Protein AF-A0A355A8F7-F1 (afdb_monomer)

Foldseek 3Di:
DVLVVLLVVLVVLVVVPDPVSPVVNVVSLVVNCVVLLVLLQVLLVVLLVLLLVLADQADWDQDPVRDIDGSVCCSPPPDPVCSQQPVLCVSQVDHCCVVPVVLVVLNVLSVVLNCCVVVPDDDPVDPVVSVVVSSVSSSVRDSPSSVVSSVVVSCVSPPPPDDDDPPPDPPPDDPDDDDDDDDDD

Solvent-accessible surface area (backbone atoms only — not comparable to full-atom values): 11056 Å² total; per-residue (Å²): 109,71,59,58,53,42,48,50,51,33,55,55,49,65,71,67,74,47,81,81,39,53,64,55,37,52,53,37,46,51,54,32,51,55,54,48,51,50,50,41,43,52,56,50,48,49,54,51,51,50,57,49,68,70,55,50,82,87,44,72,48,68,49,98,84,70,50,76,27,46,39,69,47,44,63,75,69,52,51,69,67,54,39,60,71,43,55,53,20,66,76,67,76,52,45,66,52,77,78,35,46,72,52,44,53,50,54,50,51,43,49,50,56,33,46,52,66,77,60,64,62,66,52,92,82,36,62,68,63,34,51,51,56,52,53,51,53,60,73,73,50,65,66,66,60,48,52,53,43,49,47,50,55,51,26,70,81,38,74,76,72,69,68,88,75,90,72,86,69,74,89,78,62,78,84,75,74,85,76,78,80,82,83,86,132

Mean predicted aligned error: 8.39 Å

Radius of gyration: 21.52 Å; Cα contacts (8 Å, |Δi|>4): 121; chains: 1; bounding box: 61×51×59 Å

Secondary structure (DSSP, 8-state):
-HHHHHHHHHHHHHHH--TTHHHHHHHHHHHHHHHHHHHHHHHHHHHHHHHHHHS-TT-EEE-TT--EEEHHHHHHHS-HHHIIIIIHHHHHT--HHHH-HHHHHHHHHHHHHHHHHHT---GGG-HHHHHHHHHHHHHH--HHHHHHHHHHHHHHHSTTSS------STTSS--PPPPPP----

Sequence (185 aa):
EKIINIRKEILELARKQNKESTANIAFGFYNFFQLSSSFVIFLMMSLEAFNNSLIPNKHIYINKKRKKYIREGIQRSIKFEEKFKRVIPQLFNKSFVGDFNIKFELLRKMKCLRDDVVHTKNFNGDFYASYREIYKKYLEFDFENALLYTKDYINYYKPNHIEACDCEIDFKTPLKSPQGDNISD

pLDDT: mean 86.38, std 17.18, range [33.97, 98.19]

Structure (mmCIF, N/CA/C/O backbone):
data_AF-A0A355A8F7-F1
#
_entry.id   AF-A0A355A8F7-F1
#
loop_
_atom_site.group_PDB
_atom_site.id
_atom_site.type_symbol
_atom_site.label_atom_id
_atom_site.label_alt_id
_atom_site.label_comp_id
_atom_site.label_asym_id
_atom_site.label_entity_id
_atom_site.label_seq_id
_atom_site.pdbx_PDB_ins_code
_atom_site.Cartn_x
_atom_site.Cartn_y
_atom_site.Cartn_z
_atom_site.occupancy
_atom_site.B_iso_or_equiv
_atom_site.auth_seq_id
_atom_site.auth_comp_id
_atom_site.auth_asym_id
_atom_site.auth_atom_id
_atom_site.pdbx_PDB_model_num
ATOM 1 N N . GLU A 1 1 ? -2.516 -2.446 -15.682 1.00 75.31 1 GLU A N 1
ATOM 2 C CA . GLU A 1 1 ? -2.089 -2.811 -17.050 1.00 75.31 1 GLU A CA 1
ATOM 3 C C . GLU A 1 1 ? -0.913 -1.981 -17.589 1.00 75.31 1 GLU A C 1
ATOM 5 O O . GLU A 1 1 ? 0.170 -2.532 -17.734 1.00 75.31 1 GLU A O 1
ATOM 10 N N . LYS A 1 2 ? -1.047 -0.658 -17.791 1.00 87.75 2 LYS A N 1
ATOM 11 C CA . LYS A 1 2 ? 0.012 0.196 -18.389 1.00 87.75 2 LYS A CA 1
ATOM 12 C C . LYS A 1 2 ? 1.412 0.053 -17.759 1.00 87.75 2 LYS A C 1
ATOM 14 O O . LYS A 1 2 ? 2.383 -0.117 -18.486 1.00 87.75 2 LYS A O 1
ATOM 19 N N . ILE A 1 3 ? 1.524 0.064 -16.424 1.00 91.69 3 ILE A N 1
ATOM 20 C CA . ILE A 1 3 ? 2.810 -0.104 -15.704 1.00 91.69 3 ILE A CA 1
ATOM 21 C C . ILE A 1 3 ? 3.503 -1.425 -16.079 1.00 91.69 3 ILE A C 1
ATOM 23 O O . ILE A 1 3 ? 4.719 -1.473 -16.246 1.00 91.69 3 ILE A O 1
ATOM 27 N N . ILE A 1 4 ? 2.729 -2.499 -16.228 1.00 91.69 4 ILE A N 1
ATOM 28 C CA . ILE A 1 4 ? 3.236 -3.849 -16.490 1.00 91.69 4 ILE A CA 1
ATOM 29 C C . ILE A 1 4 ? 3.732 -3.954 -17.925 1.00 91.69 4 ILE A C 1
ATOM 31 O O . ILE A 1 4 ? 4.779 -4.553 -18.159 1.00 91.69 4 ILE A O 1
ATOM 35 N N . ASN A 1 5 ? 3.002 -3.353 -18.865 1.00 93.06 5 ASN A N 1
ATOM 36 C CA . ASN A 1 5 ? 3.377 -3.347 -20.274 1.00 93.06 5 ASN A CA 1
ATOM 37 C C . ASN A 1 5 ? 4.683 -2.575 -20.479 1.00 93.06 5 ASN A C 1
ATOM 39 O O . ASN A 1 5 ? 5.630 -3.141 -21.016 1.00 93.06 5 ASN A O 1
ATOM 43 N N . ILE A 1 6 ? 4.801 -1.371 -19.905 1.00 92.62 6 ILE A N 1
ATOM 44 C CA . ILE A 1 6 ? 6.050 -0.594 -19.956 1.00 92.62 6 ILE A CA 1
ATOM 45 C C . ILE A 1 6 ? 7.203 -1.381 -19.308 1.00 92.62 6 ILE A C 1
ATOM 47 O O . ILE A 1 6 ? 8.295 -1.455 -19.867 1.00 92.62 6 ILE A O 1
ATOM 51 N N . ARG A 1 7 ? 6.972 -2.033 -18.155 1.00 93.44 7 ARG A N 1
ATOM 52 C CA . ARG A 1 7 ? 7.987 -2.887 -17.512 1.00 93.44 7 ARG A CA 1
ATOM 53 C C . ARG A 1 7 ? 8.476 -3.996 -18.448 1.00 93.44 7 ARG A C 1
ATOM 55 O O . ARG A 1 7 ? 9.680 -4.216 -18.538 1.00 93.44 7 ARG A O 1
ATOM 62 N N . LYS A 1 8 ? 7.563 -4.695 -19.130 1.00 92.81 8 LYS A N 1
ATOM 63 C CA . LYS A 1 8 ? 7.909 -5.753 -20.094 1.00 92.81 8 LYS A CA 1
ATOM 64 C C . LYS A 1 8 ? 8.726 -5.190 -21.258 1.00 92.81 8 LYS A C 1
ATOM 66 O O . LYS A 1 8 ? 9.776 -5.741 -21.567 1.00 92.81 8 LYS A O 1
ATOM 71 N N . GLU A 1 9 ? 8.293 -4.075 -21.842 1.00 91.25 9 GLU A N 1
ATOM 72 C CA . GLU A 1 9 ? 8.989 -3.411 -22.952 1.00 91.25 9 GLU A CA 1
ATOM 73 C C . GLU A 1 9 ? 10.428 -3.023 -22.588 1.00 91.25 9 GLU A C 1
ATOM 75 O O . GLU A 1 9 ? 11.354 -3.336 -23.335 1.00 91.25 9 GLU A O 1
ATOM 80 N N . ILE A 1 10 ? 10.642 -2.414 -21.415 1.00 91.25 10 ILE A N 1
ATOM 81 C CA . ILE A 1 10 ? 11.986 -2.049 -20.938 1.00 91.25 10 ILE A CA 1
ATOM 82 C C . ILE A 1 10 ? 12.879 -3.286 -20.814 1.00 91.25 10 ILE A C 1
ATOM 84 O O . ILE A 1 10 ? 14.027 -3.263 -21.256 1.00 91.25 10 ILE A O 1
ATOM 88 N N . LEU A 1 11 ? 12.370 -4.362 -20.203 1.00 89.50 11 LEU A N 1
ATOM 89 C CA . LEU A 1 11 ? 13.143 -5.587 -19.984 1.00 89.50 11 LEU A CA 1
ATOM 90 C C . LEU A 1 11 ? 13.500 -6.278 -21.306 1.00 89.50 11 LEU A C 1
ATOM 92 O O . LEU A 1 11 ? 14.615 -6.778 -21.448 1.00 89.50 11 LEU A O 1
ATOM 96 N N . GLU A 1 12 ? 12.597 -6.267 -22.285 1.00 90.00 12 GLU A N 1
ATOM 97 C CA . GLU A 1 12 ? 12.863 -6.788 -23.629 1.00 90.00 12 GLU A CA 1
ATOM 98 C C . GLU A 1 12 ? 13.898 -5.950 -24.386 1.00 90.00 12 GLU A C 1
ATOM 100 O O . GLU A 1 12 ? 14.811 -6.501 -25.002 1.00 90.00 12 GLU A O 1
ATOM 105 N N . LEU A 1 13 ? 13.817 -4.618 -24.313 1.00 87.31 13 LEU A N 1
ATOM 106 C CA . LEU A 1 13 ? 14.823 -3.738 -24.916 1.00 87.31 13 LEU A CA 1
ATOM 107 C C . LEU A 1 13 ? 16.203 -3.938 -24.276 1.00 87.31 13 LEU A C 1
ATOM 109 O O . LEU A 1 13 ? 17.196 -4.053 -24.994 1.00 87.31 13 LEU A O 1
ATOM 113 N N . ALA A 1 14 ? 16.263 -4.060 -22.947 1.00 85.62 14 ALA A N 1
ATOM 114 C CA . ALA A 1 14 ? 17.507 -4.297 -22.217 1.00 85.62 14 ALA A CA 1
ATOM 115 C C . ALA A 1 14 ? 18.183 -5.625 -22.606 1.00 85.62 14 ALA A C 1
ATOM 117 O O . ALA A 1 14 ? 19.411 -5.705 -22.633 1.00 85.62 14 ALA A O 1
ATOM 118 N N . ARG A 1 15 ? 17.404 -6.655 -22.964 1.00 86.12 15 ARG A N 1
ATOM 119 C CA . ARG A 1 15 ? 17.929 -7.948 -23.442 1.00 86.12 15 ARG A CA 1
ATOM 120 C C . ARG A 1 15 ? 18.571 -7.866 -24.829 1.00 86.12 15 ARG A C 1
ATOM 122 O O . ARG A 1 15 ? 19.503 -8.616 -25.094 1.00 86.12 15 ARG A O 1
ATOM 129 N N . LYS A 1 16 ? 18.103 -6.967 -25.704 1.00 83.38 16 LYS A N 1
ATOM 130 C CA . LYS A 1 16 ? 18.555 -6.865 -27.107 1.00 83.38 16 LYS A CA 1
ATOM 131 C C . LYS A 1 16 ? 19.917 -6.169 -27.294 1.00 83.38 16 LYS A C 1
ATOM 133 O O . LYS A 1 16 ? 20.466 -6.245 -28.385 1.00 83.38 16 LYS A O 1
ATOM 138 N N . GLN A 1 17 ? 20.458 -5.504 -26.265 1.00 67.38 17 GLN A N 1
ATOM 139 C 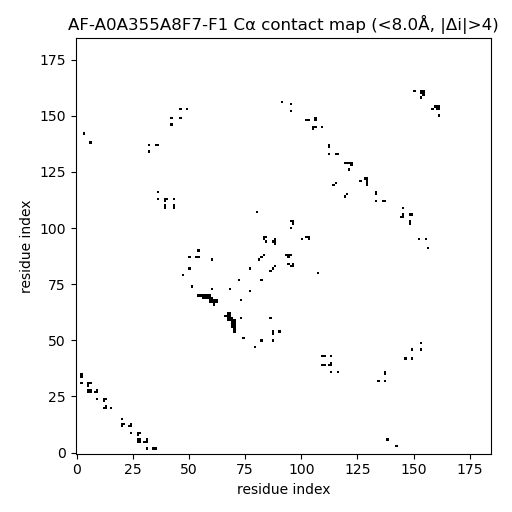CA . GLN A 1 17 ? 21.816 -4.918 -26.210 1.00 67.38 17 GLN A CA 1
ATOM 140 C C . GLN A 1 17 ? 22.275 -4.072 -27.429 1.00 67.38 17 GLN A C 1
ATOM 142 O O . GLN A 1 17 ? 23.461 -4.045 -27.749 1.00 67.38 17 GLN A O 1
ATOM 147 N N . ASN A 1 18 ? 21.384 -3.336 -28.105 1.00 71.19 18 ASN A N 1
ATOM 148 C CA . ASN A 1 18 ? 21.775 -2.445 -29.213 1.00 71.19 18 ASN A CA 1
ATOM 149 C C . ASN A 1 18 ? 21.912 -0.975 -28.748 1.00 71.19 18 ASN A C 1
ATOM 151 O O . ASN A 1 18 ? 21.122 -0.523 -27.920 1.00 71.19 18 ASN A O 1
ATOM 155 N N . LYS A 1 19 ? 22.873 -0.199 -29.276 1.00 63.62 19 LYS A N 1
ATOM 156 C CA . LYS A 1 19 ? 23.159 1.196 -28.847 1.00 63.62 19 LYS A CA 1
ATOM 157 C C . LYS A 1 19 ? 21.972 2.150 -29.018 1.00 63.62 19 LYS A C 1
ATOM 159 O O . LYS A 1 19 ? 21.764 3.017 -28.174 1.00 63.62 19 LYS A O 1
ATOM 164 N N . GLU A 1 20 ? 21.171 1.959 -30.064 1.00 64.06 20 GLU A N 1
ATOM 165 C CA . GLU A 1 20 ? 19.942 2.728 -30.316 1.00 64.06 20 GLU A CA 1
ATOM 166 C C . GLU A 1 20 ? 18.849 2.449 -29.260 1.00 64.06 20 GLU A C 1
ATOM 168 O O . GLU A 1 20 ? 17.944 3.252 -29.045 1.00 64.06 20 GLU A O 1
ATOM 173 N N . SER A 1 21 ? 18.965 1.341 -28.515 1.00 72.06 21 SER A N 1
ATOM 174 C CA . SER A 1 21 ? 18.020 0.984 -27.452 1.00 72.06 21 SER A CA 1
ATOM 175 C C . SER A 1 21 ? 18.214 1.783 -26.161 1.00 72.06 21 SER A C 1
ATOM 177 O O . SER A 1 21 ? 17.264 1.900 -25.393 1.00 72.06 21 SER A O 1
ATOM 179 N N . THR A 1 22 ? 19.385 2.385 -25.914 1.00 81.38 22 THR A N 1
ATOM 180 C CA . THR A 1 22 ? 19.691 3.012 -24.614 1.00 81.38 22 THR A CA 1
ATOM 181 C C . THR A 1 22 ? 18.782 4.201 -24.302 1.00 81.38 22 THR A C 1
ATOM 183 O O . THR A 1 22 ? 18.270 4.302 -23.187 1.00 81.38 22 THR A O 1
ATOM 186 N N . ALA A 1 23 ? 18.535 5.082 -25.278 1.00 85.06 23 ALA A N 1
ATOM 187 C CA . ALA A 1 23 ? 17.638 6.225 -25.095 1.00 85.06 23 ALA A CA 1
ATOM 188 C C . ALA A 1 23 ? 16.189 5.770 -24.845 1.00 85.06 23 ALA A C 1
ATOM 190 O O . ALA A 1 23 ? 15.525 6.271 -23.939 1.00 85.06 23 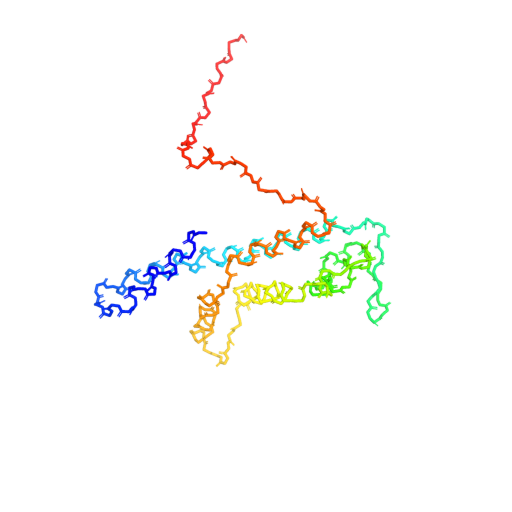ALA A O 1
ATOM 191 N N . ASN A 1 24 ? 15.733 4.755 -25.585 1.00 87.44 24 ASN A N 1
ATOM 192 C CA . ASN A 1 24 ? 14.399 4.175 -25.428 1.00 87.44 24 ASN A CA 1
ATOM 193 C C . ASN A 1 24 ? 14.231 3.469 -24.074 1.00 87.44 24 ASN A C 1
ATOM 195 O O . ASN A 1 24 ? 13.190 3.607 -23.436 1.00 87.44 24 ASN A O 1
ATOM 199 N N . ILE A 1 25 ? 15.265 2.770 -23.596 1.00 88.75 25 ILE A N 1
ATOM 200 C CA . ILE A 1 25 ? 15.296 2.162 -22.259 1.00 88.75 25 ILE A CA 1
ATOM 201 C C . ILE A 1 25 ? 15.208 3.246 -21.187 1.00 88.75 25 ILE A C 1
ATOM 203 O O . ILE A 1 25 ? 14.400 3.119 -20.271 1.00 88.75 25 ILE A O 1
ATOM 207 N N . ALA A 1 26 ? 16.000 4.316 -21.299 1.00 89.81 26 ALA A N 1
ATOM 208 C CA . ALA A 1 26 ? 15.988 5.409 -20.330 1.00 89.81 26 ALA A CA 1
ATOM 209 C C . ALA A 1 26 ? 14.615 6.098 -20.267 1.00 89.81 26 ALA A C 1
ATOM 211 O O . ALA A 1 26 ? 14.072 6.294 -19.179 1.00 89.81 26 ALA A O 1
ATOM 212 N N . PHE A 1 27 ? 14.020 6.400 -21.425 1.00 90.75 27 PHE A N 1
ATOM 213 C CA . PHE A 1 27 ? 12.687 6.998 -21.511 1.00 90.75 27 PHE A CA 1
ATOM 214 C C . PHE A 1 27 ? 11.592 6.067 -20.975 1.00 90.75 27 PHE A C 1
ATOM 216 O O . PHE A 1 27 ? 10.754 6.479 -20.170 1.00 90.75 27 PHE A O 1
ATOM 223 N N . GLY A 1 28 ? 11.617 4.791 -21.370 1.00 93.06 28 GLY A N 1
ATOM 224 C CA . GLY A 1 28 ? 10.698 3.782 -20.856 1.00 93.06 28 GLY A CA 1
ATOM 225 C C . GLY A 1 28 ? 10.804 3.668 -19.338 1.00 93.06 28 GLY A C 1
ATOM 226 O O . GLY A 1 28 ? 9.791 3.725 -18.642 1.00 93.06 28 GLY A O 1
ATOM 227 N N . PHE A 1 29 ? 12.029 3.583 -18.815 1.00 93.81 29 PHE A N 1
ATOM 228 C CA . PHE A 1 29 ? 12.291 3.487 -17.384 1.00 93.81 29 PHE A CA 1
ATOM 229 C C . PHE A 1 29 ? 11.789 4.710 -16.612 1.00 93.81 29 PHE A C 1
ATOM 231 O O . PHE A 1 29 ? 11.149 4.542 -15.575 1.00 93.81 29 PHE A O 1
ATOM 238 N N . TYR A 1 30 ? 12.007 5.920 -17.133 1.00 93.25 30 TYR A N 1
ATOM 239 C CA . TYR A 1 30 ? 11.462 7.147 -16.553 1.00 93.25 30 TYR A CA 1
ATOM 240 C C . TYR A 1 30 ? 9.933 7.074 -16.417 1.00 93.25 30 TYR A C 1
ATOM 242 O O . TYR A 1 30 ? 9.399 7.246 -15.319 1.00 93.25 30 TYR A O 1
ATOM 250 N N . ASN A 1 31 ? 9.231 6.715 -17.498 1.00 94.75 31 ASN A N 1
ATOM 251 C CA . ASN A 1 31 ? 7.772 6.581 -17.491 1.00 94.75 31 ASN A CA 1
ATOM 252 C C . ASN A 1 31 ? 7.292 5.479 -16.539 1.00 94.75 31 ASN A C 1
ATOM 254 O O . ASN A 1 31 ? 6.322 5.666 -15.801 1.00 94.75 31 ASN A O 1
ATOM 258 N N . PHE A 1 32 ? 7.972 4.328 -16.538 1.00 96.88 32 PHE A N 1
ATOM 259 C CA . PHE A 1 32 ? 7.681 3.236 -15.615 1.00 96.88 32 PHE A CA 1
ATOM 260 C C . PHE A 1 32 ? 7.795 3.706 -14.169 1.00 96.88 32 PHE A C 1
ATOM 262 O O . PHE A 1 32 ? 6.858 3.519 -13.391 1.00 96.88 32 PHE A O 1
ATOM 269 N N . PHE A 1 33 ? 8.916 4.328 -13.805 1.00 95.56 33 PHE A N 1
ATOM 270 C CA . PHE A 1 33 ? 9.171 4.738 -12.432 1.00 95.56 33 PHE A CA 1
ATOM 271 C C . PHE A 1 33 ? 8.204 5.836 -11.977 1.00 95.56 33 PHE A C 1
ATOM 273 O O . PHE A 1 33 ? 7.657 5.757 -10.878 1.00 95.56 33 PHE A O 1
ATOM 280 N N . GLN A 1 34 ? 7.902 6.812 -12.835 1.00 95.19 34 GLN A N 1
ATOM 281 C CA . GLN A 1 34 ? 6.928 7.863 -12.538 1.00 95.19 34 GLN A CA 1
ATOM 282 C C . GLN A 1 34 ? 5.522 7.299 -12.280 1.00 95.19 34 GLN A C 1
ATOM 284 O O . GLN A 1 34 ? 4.884 7.637 -11.279 1.00 95.19 34 GLN A O 1
ATOM 289 N N . LEU A 1 35 ? 5.029 6.424 -13.163 1.00 96.69 35 LEU A N 1
ATOM 290 C CA . LEU A 1 35 ? 3.690 5.845 -13.032 1.00 96.69 35 LEU A CA 1
ATOM 291 C C . LEU A 1 35 ? 3.600 4.891 -11.839 1.00 96.69 35 LEU A C 1
ATOM 293 O O . LEU A 1 35 ? 2.625 4.926 -11.090 1.00 96.69 35 LEU A O 1
ATOM 297 N N . SER A 1 36 ? 4.615 4.049 -11.649 1.00 97.56 36 SER A N 1
ATOM 298 C CA . SER A 1 36 ? 4.636 3.065 -10.564 1.00 97.56 36 SER A CA 1
ATOM 299 C C . SER A 1 36 ? 4.777 3.699 -9.179 1.00 97.56 36 SER A C 1
ATOM 301 O O . SER A 1 36 ? 4.071 3.289 -8.258 1.00 97.56 36 SER A O 1
ATOM 303 N N . SER A 1 37 ? 5.622 4.722 -9.023 1.00 96.88 37 SER A N 1
ATOM 304 C CA . SER A 1 37 ? 5.738 5.480 -7.767 1.00 96.88 37 SER A CA 1
ATOM 305 C C . SER A 1 37 ? 4.438 6.203 -7.427 1.00 96.88 37 SER A C 1
ATOM 307 O O . SER A 1 37 ? 3.947 6.077 -6.306 1.00 96.88 37 SER A O 1
ATOM 309 N N . SER A 1 38 ? 3.821 6.866 -8.410 1.00 97.38 38 SER A N 1
ATOM 310 C CA . SER A 1 38 ? 2.520 7.523 -8.241 1.00 97.38 38 SER A CA 1
ATOM 311 C C . SER A 1 38 ? 1.438 6.524 -7.823 1.00 97.38 38 SER A C 1
ATOM 313 O O . SER A 1 38 ? 0.716 6.763 -6.857 1.00 97.38 38 SER A O 1
ATOM 315 N N . PHE A 1 39 ? 1.373 5.365 -8.487 1.00 97.75 39 PHE A N 1
ATOM 316 C CA . PHE A 1 39 ? 0.467 4.274 -8.123 1.00 97.75 39 PHE A CA 1
ATOM 317 C C . PHE A 1 39 ? 0.653 3.845 -6.662 1.00 97.75 39 PHE A C 1
ATOM 319 O O . PHE A 1 39 ? -0.310 3.847 -5.899 1.00 97.75 39 PHE A O 1
ATOM 326 N N . VAL A 1 40 ? 1.885 3.533 -6.249 1.00 98.06 40 VAL A N 1
ATOM 327 C CA . VAL A 1 40 ? 2.194 3.092 -4.878 1.00 98.06 40 VAL A CA 1
ATOM 328 C C . VAL A 1 40 ? 1.828 4.164 -3.846 1.00 98.06 40 VAL A C 1
ATOM 330 O O . VAL A 1 40 ? 1.227 3.846 -2.818 1.00 98.06 40 VAL A O 1
ATOM 333 N N . ILE A 1 41 ? 2.149 5.434 -4.111 1.00 97.50 41 ILE A N 1
ATOM 334 C CA . ILE A 1 41 ? 1.834 6.556 -3.216 1.00 97.50 41 ILE A CA 1
ATOM 335 C C . ILE A 1 41 ? 0.320 6.688 -3.032 1.00 97.50 41 ILE A C 1
ATOM 337 O O . ILE A 1 41 ? -0.154 6.683 -1.894 1.00 97.50 41 ILE A O 1
ATOM 341 N N . PHE A 1 42 ? -0.445 6.755 -4.124 1.00 97.62 42 PHE A N 1
ATOM 342 C CA . PHE A 1 42 ? -1.891 6.961 -4.044 1.00 97.62 42 PHE A CA 1
ATOM 343 C C . PHE A 1 42 ? -2.622 5.770 -3.423 1.00 97.62 42 PHE A C 1
ATOM 345 O O . PHE 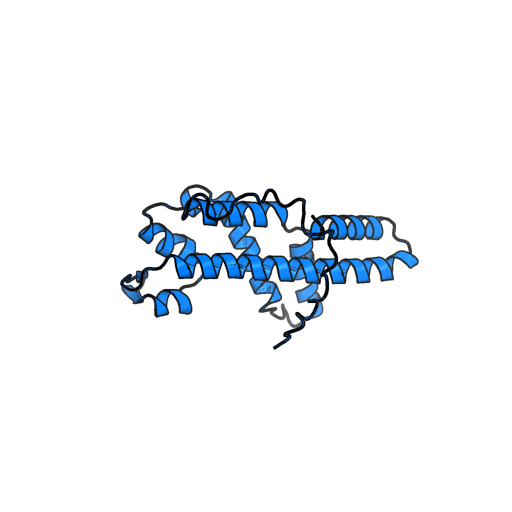A 1 42 ? -3.547 5.971 -2.636 1.00 97.62 42 PHE A O 1
ATOM 352 N N . LEU A 1 43 ? -2.176 4.541 -3.690 1.00 97.12 43 LEU A N 1
ATOM 353 C CA . LEU A 1 43 ? -2.759 3.348 -3.075 1.00 97.12 43 LEU A CA 1
ATOM 354 C C . LEU A 1 43 ? -2.481 3.277 -1.564 1.00 97.12 43 LEU A C 1
ATOM 356 O O . LEU A 1 43 ? -3.330 2.871 -0.774 1.00 97.12 43 LEU A O 1
ATOM 360 N N . MET A 1 44 ? -1.309 3.735 -1.125 1.00 97.31 44 MET A N 1
ATOM 361 C CA . MET A 1 44 ? -1.014 3.855 0.304 1.00 97.31 44 MET A CA 1
ATOM 362 C C . MET A 1 44 ? -1.820 4.971 0.976 1.00 97.31 44 MET A C 1
ATOM 364 O O . MET A 1 44 ? -2.284 4.795 2.106 1.00 97.31 44 MET A O 1
ATOM 368 N N . MET A 1 45 ? -2.006 6.103 0.294 1.00 96.38 45 MET A N 1
ATOM 369 C CA . MET A 1 45 ? -2.843 7.201 0.780 1.00 96.38 45 MET A CA 1
ATOM 370 C C . MET A 1 45 ? -4.307 6.778 0.906 1.00 96.38 45 MET A C 1
ATOM 372 O O . MET A 1 45 ? -4.944 7.129 1.897 1.00 96.38 45 MET A O 1
ATOM 376 N N . SER A 1 46 ? -4.831 5.997 -0.044 1.00 97.56 46 SER A N 1
ATOM 377 C CA . SER A 1 46 ? -6.213 5.511 0.008 1.00 97.56 46 SER A CA 1
ATOM 378 C C . SER A 1 46 ? -6.439 4.573 1.195 1.00 97.56 46 SER A C 1
ATOM 380 O O . SER A 1 46 ? -7.403 4.759 1.934 1.00 97.56 46 SER A O 1
ATOM 382 N N . LEU A 1 47 ? -5.514 3.645 1.464 1.00 98.00 47 LEU A N 1
ATOM 383 C CA . LEU A 1 47 ? -5.553 2.783 2.651 1.00 98.00 47 LEU A CA 1
ATOM 384 C C . LEU A 1 47 ? -5.505 3.583 3.961 1.00 98.00 47 LEU A C 1
ATOM 386 O O . LEU A 1 47 ? -6.226 3.284 4.915 1.00 98.00 47 LEU A O 1
ATOM 390 N N . GLU A 1 48 ? -4.650 4.605 4.026 1.00 96.69 48 GLU A N 1
ATOM 391 C CA . GLU A 1 48 ? -4.532 5.455 5.210 1.00 96.69 48 GLU A CA 1
ATOM 392 C C . GLU A 1 48 ? -5.790 6.306 5.433 1.00 96.69 48 GLU A C 1
ATOM 394 O O . GLU A 1 48 ? -6.305 6.359 6.554 1.00 96.69 48 GLU A O 1
ATOM 399 N N . ALA A 1 49 ? -6.320 6.915 4.371 1.00 96.81 49 ALA A N 1
ATOM 400 C CA . ALA A 1 49 ? -7.563 7.675 4.402 1.00 96.81 49 ALA A CA 1
ATOM 401 C C . ALA A 1 49 ? -8.755 6.790 4.788 1.00 96.81 49 ALA A C 1
ATOM 403 O O . ALA A 1 49 ? -9.540 7.165 5.662 1.00 96.81 49 ALA A O 1
ATOM 404 N N . PHE A 1 50 ? -8.848 5.588 4.214 1.00 98.00 50 PHE A N 1
ATOM 405 C CA . PHE A 1 50 ? -9.876 4.611 4.549 1.00 98.00 50 PHE A CA 1
ATOM 406 C C . PHE A 1 50 ? -9.833 4.263 6.038 1.00 98.00 50 PHE A C 1
ATOM 408 O O . PHE A 1 50 ? -10.825 4.458 6.736 1.00 98.00 50 PHE A O 1
ATOM 415 N N . ASN A 1 51 ? -8.674 3.883 6.577 1.00 97.50 51 ASN A N 1
ATOM 416 C CA . ASN A 1 51 ? -8.548 3.598 8.008 1.00 97.50 51 ASN A CA 1
ATOM 417 C C . ASN A 1 51 ? -8.891 4.792 8.890 1.00 97.50 51 ASN A C 1
ATOM 419 O O . ASN A 1 51 ? -9.533 4.629 9.926 1.00 97.50 51 ASN A O 1
ATOM 42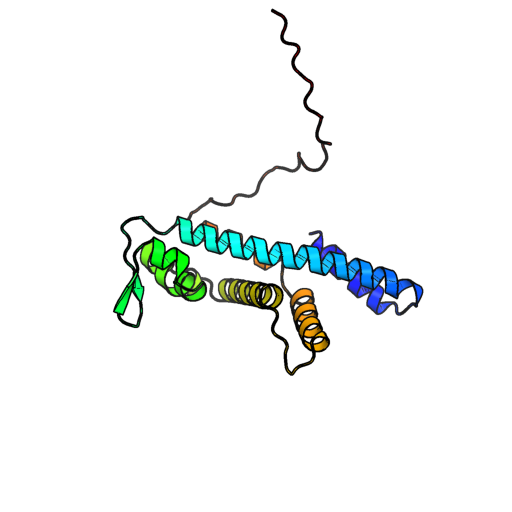3 N N . ASN A 1 52 ? -8.493 5.996 8.484 1.00 97.12 52 ASN A N 1
ATOM 424 C CA . ASN A 1 52 ? -8.858 7.206 9.206 1.00 97.12 52 ASN A CA 1
ATOM 425 C C . ASN A 1 52 ? -10.379 7.423 9.223 1.00 97.12 52 ASN A C 1
ATOM 427 O O . ASN A 1 52 ? -10.907 7.858 10.250 1.00 97.12 52 ASN A O 1
ATOM 431 N N . SER A 1 53 ? -11.073 7.087 8.131 1.00 96.31 53 SER A N 1
ATOM 432 C CA . SER A 1 53 ? -12.532 7.191 8.015 1.00 96.31 53 SER A CA 1
ATOM 433 C C . SER A 1 53 ? -13.284 6.202 8.912 1.00 96.31 53 SER A C 1
ATOM 435 O O . SER A 1 53 ? -14.361 6.530 9.404 1.00 96.31 53 SER A O 1
ATOM 437 N N . LEU A 1 54 ? -12.694 5.033 9.193 1.00 96.94 54 LEU A N 1
ATOM 438 C CA . LEU A 1 54 ? -13.304 4.002 10.036 1.00 96.94 54 LEU A CA 1
ATOM 439 C C . LEU A 1 54 ? -13.317 4.358 11.531 1.00 96.94 54 LEU A C 1
ATOM 441 O O . LEU A 1 54 ? -14.051 3.732 12.288 1.00 96.94 54 LEU A O 1
ATOM 445 N N . ILE A 1 55 ? -12.509 5.325 11.984 1.00 96.81 55 ILE A N 1
ATOM 446 C CA . ILE A 1 55 ? -12.354 5.648 13.413 1.00 96.81 55 ILE A CA 1
ATOM 447 C C . ILE A 1 55 ? -13.512 6.545 13.890 1.00 96.81 55 ILE A C 1
ATOM 449 O O . ILE A 1 55 ? -13.575 7.709 13.489 1.00 96.81 55 ILE A O 1
ATOM 453 N N . PRO A 1 56 ? -14.390 6.096 14.808 1.00 95.62 56 PRO A N 1
ATOM 454 C CA . PRO A 1 56 ? -15.496 6.914 15.315 1.00 95.62 56 PRO A CA 1
ATOM 455 C C . PRO A 1 56 ? -15.028 8.131 16.129 1.00 95.62 56 PRO A C 1
ATOM 457 O O . PRO A 1 56 ? -13.987 8.092 16.782 1.00 95.62 56 PRO A O 1
ATOM 460 N N . ASN A 1 57 ? -15.830 9.203 16.165 1.00 92.31 57 ASN A N 1
ATOM 461 C CA . ASN A 1 57 ? -15.490 10.446 16.884 1.00 92.31 57 ASN A CA 1
ATOM 462 C C . ASN A 1 57 ? -15.181 10.237 18.374 1.00 92.31 57 ASN A C 1
ATOM 464 O O . ASN A 1 57 ? -14.249 10.838 18.899 1.00 92.31 57 ASN A O 1
ATOM 468 N N . LYS A 1 58 ? -15.941 9.364 19.044 1.00 93.81 58 LYS A N 1
ATOM 469 C CA . LYS A 1 58 ? -15.808 9.089 20.484 1.00 93.81 58 LYS A CA 1
ATOM 470 C C . LYS A 1 58 ? -14.872 7.915 20.801 1.00 93.81 58 LYS A C 1
ATOM 472 O O . LYS A 1 58 ? -14.793 7.498 21.952 1.00 93.81 58 LYS A O 1
ATOM 477 N N . HIS A 1 59 ? -14.186 7.351 19.804 1.00 94.31 59 HIS A N 1
ATOM 478 C CA . HIS A 1 59 ? -13.303 6.213 20.035 1.00 94.31 59 HIS A CA 1
ATOM 479 C C . HIS A 1 59 ? -12.010 6.639 20.741 1.00 94.31 59 HIS A C 1
ATOM 481 O O . HIS A 1 59 ? -11.365 7.620 20.361 1.00 94.31 59 HIS A O 1
ATOM 487 N N . ILE A 1 60 ? -11.628 5.866 21.759 1.00 95.00 60 ILE A N 1
ATOM 488 C CA . ILE A 1 60 ? -10.385 6.032 22.509 1.00 95.00 60 ILE A CA 1
ATOM 489 C C . ILE A 1 60 ? -9.545 4.779 22.310 1.00 95.00 60 ILE A C 1
ATOM 491 O O . ILE A 1 60 ? -9.953 3.680 22.682 1.00 95.00 60 ILE A O 1
ATOM 495 N N . TYR A 1 61 ? -8.341 4.964 21.782 1.00 95.81 61 TYR A N 1
ATOM 496 C CA . TYR A 1 61 ? -7.354 3.905 21.643 1.00 95.81 61 TYR A CA 1
ATOM 497 C C . TYR A 1 61 ? -6.315 3.991 22.760 1.00 95.81 61 TYR A C 1
ATOM 499 O O . TYR A 1 61 ? -5.762 5.061 23.026 1.00 95.81 61 TYR A O 1
ATOM 507 N N . ILE A 1 62 ? -6.008 2.860 23.396 1.00 94.19 62 ILE A N 1
ATOM 508 C CA . ILE A 1 62 ? -4.953 2.758 24.408 1.00 94.19 62 ILE A CA 1
ATOM 509 C C . ILE A 1 62 ? -3.830 1.891 23.848 1.00 94.19 62 ILE A C 1
ATOM 511 O O . ILE A 1 62 ? -4.008 0.704 23.575 1.00 94.19 62 ILE A O 1
ATOM 515 N N . ASN A 1 63 ? -2.649 2.482 23.674 1.00 92.50 63 ASN A N 1
ATOM 516 C CA . ASN A 1 63 ? -1.511 1.753 23.123 1.00 92.50 63 ASN A CA 1
ATOM 517 C C . ASN A 1 63 ? -0.848 0.826 24.169 1.00 92.50 63 ASN A C 1
ATOM 519 O O . ASN A 1 63 ? -1.204 0.805 25.346 1.00 92.50 63 ASN A O 1
ATOM 523 N N . LYS A 1 64 ? 0.188 0.082 23.752 1.00 88.94 64 LYS A N 1
ATOM 524 C CA . LYS A 1 64 ? 0.966 -0.816 24.640 1.00 88.94 64 LYS A CA 1
ATOM 525 C C . LYS A 1 64 ? 1.591 -0.107 25.850 1.00 88.94 64 LYS A C 1
ATOM 527 O O . LYS A 1 64 ? 1.785 -0.730 26.883 1.00 88.94 64 LYS A O 1
ATOM 532 N N . LYS A 1 65 ? 1.885 1.190 25.734 1.00 91.62 65 LYS A N 1
ATOM 533 C CA . LYS A 1 65 ? 2.472 2.022 26.796 1.00 91.62 65 LYS A CA 1
ATOM 534 C C . LYS A 1 65 ? 1.407 2.706 27.666 1.00 91.62 65 LYS A C 1
ATOM 536 O O . LYS A 1 65 ? 1.715 3.684 28.335 1.00 91.62 65 LYS A O 1
ATOM 541 N N . ARG A 1 66 ? 0.148 2.248 27.611 1.00 92.81 66 ARG A N 1
ATOM 542 C CA . ARG A 1 66 ? -1.011 2.835 28.312 1.00 92.81 66 ARG A CA 1
ATOM 543 C C . ARG A 1 66 ? -1.293 4.305 27.969 1.00 92.81 66 ARG A C 1
ATOM 545 O O . ARG A 1 66 ? -2.069 4.962 28.660 1.00 92.81 66 ARG A O 1
ATOM 552 N N . LYS A 1 67 ? -0.725 4.826 26.876 1.00 94.31 67 LYS A N 1
ATOM 553 C CA . LYS A 1 67 ? -1.037 6.169 26.382 1.00 94.31 67 LYS A CA 1
ATOM 554 C C . LYS A 1 67 ? -2.371 6.133 25.643 1.00 94.31 67 LYS A C 1
ATOM 556 O O . LYS A 1 67 ? -2.565 5.298 24.756 1.00 94.31 67 LYS A O 1
ATOM 561 N N . LYS A 1 68 ? -3.266 7.044 26.024 1.00 95.50 68 LYS A N 1
ATOM 562 C CA . LYS A 1 68 ? -4.594 7.217 25.430 1.00 95.50 68 LYS A CA 1
ATOM 563 C C . LYS A 1 68 ? -4.516 8.149 24.221 1.00 95.50 68 LYS A C 1
ATOM 565 O O . LYS A 1 68 ? -3.821 9.162 24.265 1.00 95.50 68 LYS A O 1
ATOM 570 N N . TYR A 1 69 ? -5.246 7.808 23.169 1.00 96.00 69 TYR A N 1
ATOM 571 C CA . TYR A 1 69 ? -5.388 8.600 21.953 1.00 96.00 69 TYR A CA 1
ATOM 572 C C . TYR A 1 69 ? -6.872 8.730 21.617 1.00 96.00 69 TYR A C 1
ATOM 574 O O . TYR A 1 69 ? -7.571 7.726 21.502 1.00 96.00 69 TYR A O 1
ATOM 582 N N . ILE A 1 70 ? -7.335 9.966 21.449 1.00 95.88 70 ILE A N 1
ATOM 583 C CA . ILE A 1 70 ? -8.637 10.279 20.842 1.00 95.88 70 ILE A CA 1
ATOM 584 C C . ILE A 1 70 ? -8.521 10.249 19.313 1.00 95.88 70 ILE A C 1
ATOM 586 O O . ILE A 1 70 ? -7.402 10.209 18.796 1.00 95.88 70 ILE A O 1
ATOM 590 N N . ARG A 1 71 ? -9.644 10.322 18.585 1.00 94.56 71 ARG A N 1
ATOM 591 C CA . ARG A 1 71 ? -9.696 10.241 17.109 1.00 94.56 71 ARG A CA 1
ATOM 592 C C . ARG A 1 71 ? -8.580 11.009 16.398 1.00 94.56 71 ARG A C 1
ATOM 594 O O . ARG A 1 71 ? -7.859 10.411 15.606 1.00 94.56 71 ARG A O 1
ATOM 601 N N . GLU A 1 72 ? -8.393 12.290 16.706 1.00 94.75 72 GLU A N 1
ATOM 602 C CA . GLU A 1 72 ? -7.351 13.107 16.071 1.00 94.75 72 GLU A CA 1
ATOM 603 C C . GLU A 1 72 ? -5.939 12.554 16.332 1.00 94.75 72 GLU A C 1
ATOM 605 O O . GLU A 1 72 ? -5.138 12.401 15.408 1.00 94.75 72 GLU A O 1
ATOM 610 N N . GLY A 1 73 ? -5.654 12.162 17.576 1.00 94.94 73 GLY A N 1
ATOM 611 C CA . GLY A 1 73 ? -4.385 11.540 17.947 1.00 94.94 73 GLY A CA 1
ATOM 612 C C . GLY A 1 73 ? -4.174 10.183 17.272 1.00 94.94 73 GLY A C 1
ATOM 613 O O . GLY A 1 73 ? -3.050 9.850 16.896 1.00 94.94 73 GLY A O 1
ATOM 614 N N . ILE A 1 74 ? -5.240 9.407 17.064 1.00 95.25 74 ILE A N 1
ATOM 615 C CA . ILE A 1 74 ? -5.160 8.145 16.322 1.00 95.25 74 ILE A CA 1
ATOM 616 C C . ILE A 1 74 ? -4.816 8.423 14.860 1.00 95.25 74 ILE A C 1
ATOM 618 O O . ILE A 1 74 ? -3.889 7.822 14.318 1.00 95.25 74 ILE A O 1
ATOM 622 N N . GLN A 1 75 ? -5.527 9.357 14.229 1.00 93.94 75 GLN A N 1
ATOM 623 C CA . GLN A 1 75 ? -5.340 9.683 12.819 1.00 93.94 75 GLN A CA 1
ATOM 624 C C . GLN A 1 75 ? -3.943 10.254 12.542 1.00 93.94 75 GLN A C 1
ATOM 626 O O . GLN A 1 75 ? -3.315 9.819 11.579 1.00 93.94 75 GLN A O 1
ATOM 631 N N . ARG A 1 76 ? -3.432 11.146 13.402 1.00 92.56 76 ARG A N 1
ATOM 632 C CA . ARG A 1 76 ? -2.169 11.874 13.177 1.00 92.56 76 ARG A CA 1
ATOM 633 C C . ARG A 1 76 ? -0.921 11.199 13.750 1.00 92.56 76 ARG A C 1
ATOM 635 O O . ARG A 1 76 ? 0.166 11.406 13.224 1.00 92.56 76 ARG A O 1
ATOM 642 N N . SER A 1 77 ? -1.033 10.435 14.839 1.00 92.69 77 SER A N 1
ATOM 643 C CA . SER A 1 77 ? 0.146 9.962 15.593 1.00 92.69 77 SER A CA 1
ATOM 644 C C . SER A 1 77 ? 0.325 8.447 15.616 1.00 92.69 77 SER A C 1
ATOM 646 O O . SER A 1 77 ? 1.409 7.969 15.961 1.00 92.69 77 SER A O 1
ATOM 648 N N . ILE A 1 78 ? -0.708 7.669 15.285 1.00 94.62 78 ILE A N 1
ATOM 649 C CA . ILE A 1 78 ? -0.589 6.210 15.242 1.00 94.62 78 ILE A CA 1
ATOM 650 C C . ILE A 1 78 ? -0.067 5.781 13.873 1.00 94.62 78 ILE A C 1
ATOM 652 O O . ILE A 1 78 ? -0.622 6.123 12.832 1.00 94.62 78 ILE A O 1
ATOM 656 N N . LYS A 1 79 ? 1.020 5.006 13.888 1.00 93.31 79 LYS A N 1
ATOM 657 C CA . LYS A 1 79 ? 1.670 4.497 12.678 1.00 93.31 79 LYS A CA 1
ATOM 658 C C . LYS A 1 79 ? 0.745 3.553 11.911 1.00 93.31 79 LYS A C 1
ATOM 660 O O . LYS A 1 79 ? -0.041 2.823 12.511 1.00 93.31 79 LYS A O 1
ATOM 665 N N . PHE A 1 80 ? 0.942 3.497 10.596 1.00 91.69 80 PHE A N 1
ATOM 666 C CA . PHE A 1 80 ? 0.234 2.602 9.679 1.00 91.69 80 PHE A CA 1
ATOM 667 C C . PHE A 1 80 ? 0.101 1.163 10.208 1.00 91.69 80 PHE A C 1
ATOM 669 O O . PHE A 1 80 ? -1.008 0.661 10.350 1.00 91.69 80 PHE A O 1
ATOM 676 N N . GLU A 1 81 ? 1.211 0.515 10.581 1.00 92.81 81 GLU A N 1
ATOM 677 C CA . GLU A 1 81 ? 1.179 -0.886 11.032 1.00 92.81 81 GLU A CA 1
ATOM 678 C C . GLU A 1 81 ? 0.344 -1.087 12.300 1.00 92.81 81 GLU A C 1
ATOM 680 O O . GLU A 1 81 ? -0.371 -2.077 12.420 1.00 92.81 81 GLU A O 1
ATOM 685 N N . GLU A 1 82 ? 0.404 -0.142 13.237 1.00 95.12 82 GLU A N 1
ATOM 686 C CA . GLU A 1 82 ? -0.376 -0.198 14.474 1.00 95.12 82 GLU A CA 1
ATOM 687 C C . GLU A 1 82 ? -1.874 -0.011 14.186 1.00 95.12 82 GLU A C 1
ATOM 689 O O . GLU A 1 82 ? -2.704 -0.692 14.795 1.00 95.12 82 GLU A O 1
ATOM 694 N N . LYS A 1 83 ? -2.231 0.847 13.214 1.00 95.00 83 LYS A N 1
ATOM 695 C CA . LYS A 1 83 ? -3.622 0.979 12.756 1.00 95.00 83 LYS A CA 1
ATOM 696 C C . LYS A 1 83 ? -4.143 -0.352 12.206 1.00 95.00 83 LYS A C 1
ATOM 698 O O . LYS A 1 83 ? -5.189 -0.816 12.647 1.00 95.00 83 LYS A O 1
ATOM 703 N N . PHE A 1 84 ? -3.382 -0.996 11.321 1.00 95.50 84 PHE A N 1
ATOM 704 C CA . PHE A 1 84 ? -3.768 -2.257 10.674 1.00 95.50 84 PHE A CA 1
ATOM 705 C C . PHE A 1 84 ? -3.820 -3.450 11.629 1.00 95.50 84 PHE A C 1
ATOM 707 O O . PHE A 1 84 ? -4.716 -4.280 11.517 1.00 95.50 84 PHE A O 1
ATOM 714 N N . LYS A 1 85 ? -2.854 -3.555 12.548 1.00 95.56 85 LYS A N 1
ATOM 715 C CA . LYS A 1 85 ? -2.712 -4.724 13.428 1.00 95.56 85 LYS A CA 1
ATOM 716 C C . LYS A 1 85 ? -3.550 -4.635 14.697 1.00 95.56 85 LYS A C 1
ATOM 718 O O . LYS A 1 85 ? -3.762 -5.659 15.339 1.00 95.56 85 LYS A O 1
ATOM 723 N N . ARG A 1 86 ? -3.950 -3.429 15.122 1.00 95.56 86 ARG A N 1
ATOM 724 C CA . ARG A 1 86 ? -4.562 -3.229 16.446 1.00 95.56 86 ARG A CA 1
ATOM 725 C C . ARG A 1 86 ? -5.767 -2.307 16.431 1.00 95.56 86 ARG A C 1
ATOM 727 O O . ARG A 1 86 ? -6.829 -2.748 16.846 1.00 95.56 86 ARG A O 1
ATOM 734 N N . VAL A 1 87 ? -5.631 -1.070 15.946 1.00 96.62 87 VAL A N 1
ATOM 735 C CA . VAL A 1 87 ? -6.730 -0.086 16.033 1.00 96.62 87 VAL A CA 1
ATOM 736 C C . VAL A 1 87 ? -7.956 -0.555 15.251 1.00 96.62 87 VAL A C 1
ATOM 738 O O . VAL A 1 87 ? -9.033 -0.680 15.822 1.00 96.62 87 VAL A O 1
ATOM 741 N N . ILE A 1 88 ? -7.794 -0.842 13.956 1.00 97.31 88 ILE A N 1
ATOM 742 C CA . ILE A 1 88 ? -8.913 -1.258 13.105 1.00 97.31 88 ILE A CA 1
ATOM 743 C C . ILE A 1 88 ? -9.468 -2.621 13.549 1.00 97.31 88 ILE A C 1
ATOM 745 O O . ILE A 1 88 ? -10.680 -2.716 13.729 1.00 97.31 88 ILE A O 1
ATOM 749 N N . PRO A 1 89 ? -8.644 -3.647 13.850 1.00 96.69 89 PRO A N 1
ATOM 750 C CA . PRO A 1 89 ? -9.178 -4.907 14.356 1.00 96.69 89 PRO A CA 1
ATOM 751 C C . PRO A 1 89 ? -9.999 -4.793 15.643 1.00 96.69 89 PRO A C 1
ATOM 753 O O . PRO A 1 89 ? -11.002 -5.485 15.782 1.00 96.69 89 PRO A O 1
ATOM 756 N N . GLN A 1 90 ? -9.629 -3.897 16.564 1.00 95.06 90 GLN A N 1
ATOM 757 C CA . GLN A 1 90 ? -10.402 -3.653 17.788 1.00 95.06 90 GLN A CA 1
ATOM 758 C C . GLN A 1 90 ? -11.769 -3.018 17.514 1.00 95.06 90 GLN A C 1
ATOM 760 O O . GLN A 1 90 ? -12.718 -3.298 18.238 1.00 95.06 90 GLN A O 1
ATOM 765 N N . LEU A 1 91 ? -11.877 -2.175 16.483 1.00 95.75 91 LEU A N 1
ATOM 766 C CA . LEU A 1 91 ? -13.139 -1.532 16.108 1.00 95.75 91 LEU A CA 1
ATOM 767 C C . LEU A 1 91 ? -14.150 -2.518 15.511 1.00 95.75 91 LEU A C 1
ATOM 769 O O . LEU A 1 91 ? -15.348 -2.352 15.716 1.00 95.75 91 LEU A O 1
ATOM 773 N N . PHE A 1 92 ? -13.673 -3.527 14.780 1.00 96.31 92 PHE A N 1
ATOM 774 C CA . PHE A 1 92 ? -14.523 -4.459 14.027 1.00 96.31 92 PHE A CA 1
ATOM 775 C C . PHE A 1 92 ? -14.553 -5.878 14.604 1.00 96.31 92 PHE A C 1
ATOM 777 O O . PHE A 1 92 ? -15.255 -6.731 14.067 1.00 96.31 92 PHE A O 1
ATOM 784 N N . ASN A 1 93 ? -13.786 -6.142 15.665 1.00 96.38 93 ASN A N 1
ATOM 785 C CA . ASN A 1 93 ? -13.608 -7.462 16.274 1.00 96.38 93 ASN A CA 1
ATOM 786 C C . ASN A 1 93 ? -13.223 -8.566 15.265 1.00 96.38 93 ASN A C 1
ATOM 788 O O . ASN A 1 93 ? -13.667 -9.707 15.362 1.00 96.38 93 ASN A O 1
ATOM 792 N N . LYS A 1 94 ? -12.411 -8.212 14.265 1.00 97.12 94 LYS A N 1
ATOM 793 C CA . LYS A 1 94 ? -11.885 -9.120 13.236 1.00 97.12 94 LYS A CA 1
ATOM 794 C C . LYS A 1 94 ? -10.590 -8.562 12.658 1.00 97.12 94 LYS A C 1
ATOM 796 O O . LYS A 1 94 ? -10.385 -7.350 12.693 1.00 97.12 94 LYS A O 1
ATOM 801 N N . SER A 1 95 ? -9.702 -9.412 12.150 1.00 97.12 95 SER A N 1
ATOM 802 C CA . SER A 1 95 ? -8.347 -9.003 11.771 1.00 97.12 95 SER A CA 1
ATOM 803 C C . SER A 1 95 ? -7.973 -9.477 10.375 1.00 97.12 95 SER A C 1
ATOM 805 O O . SER A 1 95 ? -7.597 -10.628 10.187 1.00 97.12 95 SER A O 1
ATOM 807 N N . PHE A 1 96 ? -7.922 -8.548 9.418 1.00 97.75 96 PHE A N 1
ATOM 808 C CA . PHE A 1 96 ? -7.386 -8.839 8.083 1.00 97.75 96 PHE A CA 1
ATOM 809 C C . PHE A 1 96 ? -5.947 -9.377 8.138 1.00 97.75 96 PHE A C 1
ATOM 811 O O . PHE A 1 96 ? -5.568 -10.219 7.337 1.00 97.75 96 PHE A O 1
ATOM 818 N N . VAL A 1 97 ? -5.134 -8.902 9.090 1.00 96.06 97 VAL A N 1
ATOM 819 C CA . VAL A 1 97 ? -3.749 -9.376 9.254 1.00 96.06 97 VAL A CA 1
ATOM 820 C C . VAL A 1 97 ? -3.716 -10.826 9.741 1.00 96.06 97 VAL A C 1
ATOM 822 O O . VAL A 1 97 ? -2.847 -11.583 9.319 1.00 96.06 97 VAL A O 1
ATOM 825 N N . GLY A 1 98 ? -4.651 -11.201 10.619 1.00 95.69 98 GLY A N 1
ATOM 826 C CA . GLY A 1 98 ? -4.790 -12.576 11.101 1.00 95.69 98 GLY A CA 1
ATOM 827 C C . GLY A 1 98 ? -5.292 -13.514 10.007 1.00 95.69 98 GLY A C 1
ATOM 828 O O . GLY A 1 98 ? -4.714 -14.576 9.807 1.00 95.69 98 GLY A O 1
ATOM 829 N N . ASP A 1 99 ? -6.303 -13.078 9.258 1.00 97.31 99 ASP A N 1
ATOM 830 C CA . ASP A 1 99 ? -6.985 -13.915 8.267 1.00 97.31 99 ASP A CA 1
ATOM 831 C C . ASP A 1 99 ? -6.209 -14.012 6.941 1.00 97.31 99 ASP A C 1
ATOM 833 O O . ASP A 1 99 ? -6.250 -15.031 6.255 1.00 97.31 99 ASP A O 1
ATOM 837 N N . PHE A 1 100 ? -5.476 -12.956 6.570 1.00 97.12 100 PHE A N 1
ATOM 838 C CA . PHE A 1 100 ? -4.825 -12.819 5.264 1.00 97.12 100 PHE A CA 1
ATOM 839 C C . PHE A 1 100 ? -3.390 -12.287 5.376 1.00 97.12 100 PHE A C 1
ATOM 841 O O . PHE A 1 100 ? -3.015 -11.311 4.720 1.00 97.12 100 PHE A O 1
ATOM 848 N N . ASN A 1 101 ? -2.551 -12.952 6.175 1.00 95.12 101 ASN A N 1
ATOM 849 C CA . ASN A 1 101 ? -1.168 -12.525 6.423 1.00 95.12 101 ASN A CA 1
ATOM 850 C C . ASN A 1 101 ? -0.351 -12.303 5.132 1.00 95.12 101 ASN A C 1
ATOM 852 O O . ASN A 1 101 ? 0.328 -11.290 4.999 1.00 95.12 101 ASN A O 1
ATOM 856 N N . ILE A 1 102 ? -0.466 -13.195 4.137 1.00 95.94 102 ILE A N 1
ATOM 857 C CA . ILE A 1 102 ? 0.245 -13.054 2.850 1.00 95.94 102 ILE A CA 1
ATOM 858 C C . ILE A 1 102 ? -0.166 -11.761 2.128 1.00 95.94 102 ILE A C 1
ATOM 860 O O . ILE A 1 102 ? 0.693 -11.030 1.630 1.00 95.94 102 ILE A O 1
ATOM 864 N N . LYS A 1 103 ? -1.469 -11.443 2.111 1.00 97.88 103 LYS A N 1
ATOM 865 C CA . LYS A 1 103 ? -1.976 -10.206 1.500 1.00 97.88 103 LYS A CA 1
ATOM 866 C C . LYS A 1 103 ? -1.451 -8.984 2.246 1.00 97.88 103 LYS A C 1
ATOM 868 O O . LYS A 1 103 ? -0.974 -8.034 1.628 1.00 97.88 103 LYS A O 1
ATOM 873 N N . PHE A 1 104 ? -1.480 -9.028 3.579 1.00 96.81 104 PHE A N 1
ATOM 874 C CA . PHE A 1 104 ? -0.955 -7.953 4.414 1.00 96.81 104 PHE A CA 1
ATOM 875 C C . PHE A 1 104 ? 0.550 -7.723 4.213 1.00 96.81 104 PHE A C 1
ATOM 877 O O . PHE A 1 104 ? 0.981 -6.573 4.147 1.00 96.81 104 PHE A O 1
ATOM 884 N N . GLU A 1 105 ? 1.353 -8.777 4.062 1.00 97.12 105 GLU A N 1
ATOM 885 C CA . GLU A 1 105 ? 2.789 -8.639 3.808 1.00 97.12 105 GLU A CA 1
ATOM 886 C C . GLU A 1 105 ? 3.083 -7.922 2.483 1.00 97.12 105 GLU A C 1
ATOM 888 O O . GLU A 1 105 ? 4.013 -7.114 2.422 1.00 97.12 105 GLU A O 1
ATOM 893 N N . LEU A 1 106 ? 2.266 -8.123 1.442 1.00 97.94 106 LEU A N 1
ATOM 894 C CA . LEU A 1 106 ? 2.390 -7.337 0.211 1.00 97.94 106 LEU A CA 1
ATOM 895 C C . LEU A 1 106 ? 2.034 -5.858 0.438 1.00 97.94 106 LEU A C 1
ATOM 897 O O . LEU A 1 106 ? 2.773 -4.984 -0.014 1.00 97.94 106 LEU A O 1
ATOM 901 N N . LEU A 1 107 ? 0.971 -5.556 1.195 1.00 97.81 107 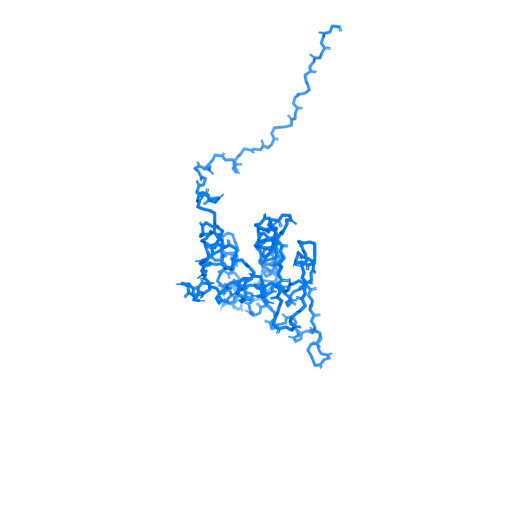LEU A N 1
ATOM 902 C CA . LEU A 1 107 ? 0.629 -4.172 1.565 1.00 97.81 107 LEU A CA 1
ATOM 903 C C . LEU A 1 107 ? 1.734 -3.517 2.412 1.00 97.81 107 LEU A C 1
ATOM 905 O O . LEU A 1 107 ? 2.031 -2.331 2.255 1.00 97.81 107 LEU A O 1
ATOM 909 N N . ARG A 1 108 ? 2.404 -4.287 3.277 1.00 97.12 108 ARG A N 1
ATOM 910 C CA . ARG A 1 108 ? 3.575 -3.825 4.034 1.00 97.12 108 ARG A CA 1
ATOM 911 C C . ARG A 1 108 ? 4.750 -3.513 3.108 1.00 97.12 108 ARG A C 1
ATOM 913 O O . ARG A 1 108 ? 5.354 -2.452 3.251 1.00 97.12 108 ARG A O 1
ATOM 920 N N . LYS A 1 109 ? 5.045 -4.376 2.128 1.00 97.19 109 LYS A N 1
ATOM 921 C CA . LYS A 1 109 ? 6.062 -4.108 1.093 1.00 97.19 109 LYS A CA 1
ATOM 922 C C . LYS A 1 109 ? 5.731 -2.848 0.288 1.00 97.19 109 LYS A C 1
ATOM 924 O O . LYS A 1 109 ? 6.616 -2.025 0.077 1.00 97.19 109 LYS A O 1
ATOM 929 N N . MET A 1 110 ? 4.464 -2.651 -0.081 1.00 97.75 110 MET A N 1
ATOM 930 C CA . MET A 1 110 ? 3.990 -1.435 -0.753 1.00 97.75 110 MET A CA 1
ATOM 931 C C . MET A 1 110 ? 4.249 -0.180 0.086 1.00 97.75 110 MET A C 1
ATOM 933 O O . MET A 1 110 ? 4.754 0.823 -0.416 1.00 97.75 110 MET A O 1
ATOM 937 N N . LYS A 1 111 ? 3.969 -0.248 1.392 1.00 96.75 111 LYS A N 1
ATOM 938 C CA . LYS A 1 111 ? 4.272 0.835 2.331 1.00 96.75 111 LYS A CA 1
ATOM 939 C C . LYS A 1 111 ? 5.771 1.145 2.365 1.00 96.75 111 LYS A C 1
ATOM 941 O O . LYS A 1 111 ? 6.138 2.316 2.346 1.00 96.75 111 LYS A O 1
ATOM 946 N N . CYS A 1 112 ? 6.624 0.121 2.407 1.00 95.38 112 CYS A N 1
ATOM 947 C CA . CYS A 1 112 ? 8.075 0.299 2.367 1.00 95.38 112 CYS A CA 1
ATOM 948 C C . CYS A 1 112 ? 8.533 0.962 1.060 1.00 95.38 112 CYS A C 1
ATOM 950 O O . CYS A 1 112 ? 9.311 1.904 1.121 1.00 95.38 112 CYS A O 1
ATOM 952 N N . LEU A 1 113 ? 8.001 0.554 -0.097 1.00 95.75 113 LEU A N 1
ATOM 953 C CA . LEU A 1 113 ? 8.300 1.199 -1.384 1.00 95.75 113 LEU A CA 1
ATOM 954 C C . LEU A 1 113 ? 7.904 2.675 -1.423 1.00 95.75 113 LEU A C 1
ATOM 956 O O . LEU A 1 113 ? 8.640 3.501 -1.965 1.00 95.75 113 LEU A O 1
ATOM 960 N N . ARG A 1 114 ? 6.742 3.012 -0.850 1.00 95.94 114 ARG A N 1
ATOM 961 C CA . ARG A 1 114 ? 6.314 4.406 -0.701 1.00 95.94 114 ARG A CA 1
ATOM 962 C C . ARG A 1 114 ? 7.308 5.176 0.153 1.00 95.94 114 ARG A C 1
ATOM 964 O O . ARG A 1 114 ? 7.717 6.269 -0.226 1.00 95.94 114 ARG A O 1
ATOM 971 N N . ASP A 1 115 ? 7.642 4.640 1.325 1.00 94.31 115 ASP A N 1
ATOM 972 C CA . ASP A 1 115 ? 8.548 5.300 2.263 1.00 94.31 115 ASP A CA 1
ATOM 973 C C . ASP A 1 115 ? 9.928 5.519 1.636 1.00 94.31 115 ASP A C 1
ATOM 975 O O . ASP A 1 115 ? 10.480 6.602 1.793 1.00 94.31 115 ASP A O 1
ATOM 979 N N . ASP A 1 116 ? 10.440 4.524 0.908 1.00 92.19 116 ASP A N 1
ATOM 980 C CA . ASP A 1 116 ? 11.734 4.575 0.230 1.00 92.19 116 ASP A CA 1
ATOM 981 C C . ASP A 1 116 ? 11.794 5.695 -0.821 1.00 92.19 116 ASP A C 1
ATOM 983 O O . ASP A 1 116 ? 12.840 6.311 -0.963 1.00 92.19 116 ASP A O 1
ATOM 987 N N . VAL A 1 117 ? 10.691 5.985 -1.526 1.00 91.94 117 VAL A N 1
ATOM 988 C CA . VAL A 1 117 ? 10.628 7.056 -2.544 1.00 91.94 117 VAL A CA 1
ATOM 989 C C . VAL A 1 117 ? 10.344 8.431 -1.947 1.00 91.94 117 VAL A C 1
ATOM 991 O O . VAL A 1 117 ? 10.906 9.427 -2.389 1.00 91.94 117 VAL A O 1
ATOM 994 N N . VAL A 1 118 ? 9.450 8.513 -0.960 1.00 89.69 118 VAL A N 1
ATOM 995 C CA . VAL A 1 118 ? 9.045 9.800 -0.364 1.00 89.69 118 VAL A CA 1
ATOM 996 C C . VAL A 1 118 ? 10.074 10.302 0.649 1.00 89.69 118 VAL A C 1
ATOM 998 O O . VAL A 1 118 ? 10.239 11.505 0.828 1.00 89.69 118 VAL A O 1
ATOM 1001 N N . HIS A 1 119 ? 10.772 9.386 1.315 1.00 86.81 119 HIS A N 1
ATOM 1002 C CA . HIS A 1 119 ? 11.782 9.684 2.327 1.00 86.81 119 HIS A CA 1
ATOM 1003 C C . HIS A 1 119 ? 13.129 9.072 1.940 1.00 86.81 119 HIS A C 1
ATOM 1005 O O . HIS A 1 119 ? 13.803 8.499 2.801 1.00 86.81 119 HIS A O 1
ATOM 1011 N N . THR A 1 120 ? 13.496 9.164 0.656 1.00 84.00 120 THR A N 1
ATOM 1012 C CA . THR A 1 120 ? 14.752 8.631 0.116 1.00 84.00 120 THR A CA 1
ATOM 1013 C C . THR A 1 120 ? 15.917 8.991 1.026 1.00 84.00 120 THR A C 1
ATOM 1015 O O . THR A 1 120 ? 16.261 10.161 1.202 1.00 84.00 120 THR A O 1
ATOM 1018 N N . LYS A 1 121 ? 16.511 7.968 1.644 1.00 74.75 121 LYS A N 1
ATOM 1019 C CA . LYS A 1 121 ? 17.692 8.121 2.491 1.00 74.75 121 LYS A CA 1
ATOM 1020 C C . LYS A 1 121 ? 18.932 7.904 1.642 1.00 74.75 121 LYS A C 1
ATOM 1022 O O . LYS A 1 121 ? 18.962 6.987 0.827 1.00 74.75 121 LYS A O 1
ATOM 1027 N N . ASN A 1 122 ? 19.972 8.689 1.896 1.00 73.75 122 ASN A N 1
ATOM 1028 C CA . ASN A 1 122 ? 21.287 8.448 1.317 1.00 73.75 122 ASN A CA 1
ATOM 1029 C C . ASN A 1 122 ? 21.932 7.265 2.048 1.00 73.75 122 ASN A C 1
ATOM 1031 O O . ASN A 1 122 ? 22.439 7.414 3.161 1.00 73.75 122 ASN A O 1
ATOM 1035 N N . PHE A 1 123 ? 21.885 6.079 1.449 1.00 60.12 123 PHE A N 1
ATOM 1036 C CA . PHE A 1 123 ? 22.617 4.918 1.935 1.00 60.12 123 PHE A CA 1
ATOM 1037 C C . PHE A 1 123 ? 24.119 5.149 1.716 1.00 60.12 123 PHE A C 1
ATOM 1039 O O . PHE A 1 123 ? 24.572 5.364 0.597 1.00 60.12 123 PHE A O 1
ATOM 1046 N N . ASN A 1 124 ? 24.893 5.117 2.803 1.00 56.59 124 ASN A N 1
ATOM 1047 C CA . ASN A 1 124 ? 26.363 5.116 2.794 1.00 56.59 124 ASN A CA 1
ATOM 1048 C C . ASN A 1 124 ? 27.044 6.312 2.096 1.00 56.59 124 ASN A C 1
ATOM 1050 O O . ASN A 1 124 ? 28.186 6.198 1.666 1.00 56.59 124 ASN A O 1
ATOM 1054 N N . GLY A 1 125 ? 26.368 7.459 1.984 1.00 61.62 125 GLY A N 1
ATOM 1055 C CA . GLY A 1 125 ? 26.931 8.658 1.349 1.00 61.62 125 GLY A CA 1
ATOM 1056 C C . GLY A 1 125 ? 26.944 8.635 -0.185 1.00 61.62 125 GLY A C 1
ATOM 1057 O O . GLY A 1 125 ? 27.334 9.635 -0.781 1.00 61.62 125 GLY A O 1
ATOM 1058 N N . ASP A 1 126 ? 26.466 7.558 -0.824 1.00 69.44 126 ASP A N 1
ATOM 1059 C CA . ASP A 1 126 ? 26.303 7.474 -2.279 1.00 69.44 126 ASP A CA 1
ATOM 1060 C C . ASP A 1 126 ? 24.821 7.607 -2.669 1.00 69.44 126 ASP A C 1
ATOM 1062 O O . ASP A 1 126 ? 23.983 6.710 -2.495 1.00 69.44 126 ASP A O 1
ATOM 1066 N N . PHE A 1 127 ? 24.498 8.775 -3.218 1.00 66.75 127 PHE A N 1
ATOM 1067 C CA . PHE A 1 127 ? 23.171 9.101 -3.722 1.00 66.75 127 PHE A CA 1
ATOM 1068 C C . PHE A 1 127 ? 22.731 8.133 -4.833 1.00 66.75 127 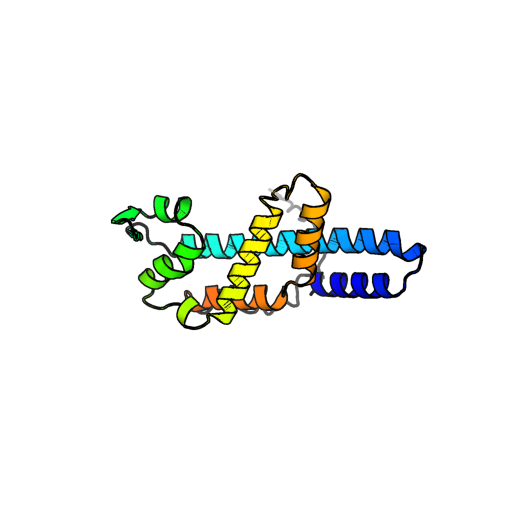PHE A C 1
ATOM 1070 O O . PHE A 1 127 ? 21.597 7.657 -4.817 1.00 66.75 127 PHE A O 1
ATOM 1077 N N . TYR A 1 128 ? 23.619 7.761 -5.759 1.00 70.62 128 TYR A N 1
ATOM 1078 C CA . TYR A 1 128 ? 23.264 6.925 -6.910 1.00 70.62 128 TYR A CA 1
ATOM 1079 C C . TYR A 1 128 ? 22.978 5.473 -6.514 1.00 70.62 128 TYR A C 1
ATOM 1081 O O . TYR A 1 128 ? 22.048 4.858 -7.048 1.00 70.62 128 TYR A O 1
ATOM 1089 N N . ALA A 1 129 ? 23.725 4.932 -5.547 1.00 71.00 129 ALA A N 1
ATOM 1090 C CA . ALA A 1 129 ? 23.468 3.600 -4.995 1.00 71.00 129 ALA A CA 1
ATOM 1091 C C . ALA A 1 129 ? 22.074 3.504 -4.350 1.00 71.00 129 ALA A C 1
ATOM 1093 O O . ALA A 1 129 ? 21.378 2.500 -4.512 1.00 71.00 129 ALA A O 1
ATOM 1094 N N . SER A 1 130 ? 21.629 4.579 -3.693 1.00 75.19 130 SER A N 1
ATOM 1095 C CA . SER A 1 130 ? 20.323 4.640 -3.025 1.00 75.19 130 SER A CA 1
ATOM 1096 C C . SER A 1 130 ? 19.162 4.509 -4.018 1.00 75.19 130 SER A C 1
ATOM 1098 O O . SER A 1 130 ? 18.242 3.725 -3.795 1.00 75.19 130 SER A O 1
ATOM 1100 N N . TYR A 1 131 ? 19.230 5.203 -5.159 1.00 83.88 131 TYR A N 1
ATOM 1101 C CA . TYR A 1 131 ? 18.203 5.097 -6.203 1.00 83.88 131 TYR A CA 1
ATOM 1102 C C . TYR A 1 131 ? 18.221 3.749 -6.920 1.00 83.88 131 TYR A C 1
ATOM 1104 O O . TYR A 1 131 ? 17.157 3.227 -7.243 1.00 83.88 131 TYR A O 1
ATOM 1112 N N . ARG A 1 132 ? 19.399 3.144 -7.126 1.00 87.31 132 ARG A N 1
ATOM 1113 C CA . ARG A 1 132 ? 19.512 1.821 -7.763 1.00 87.31 132 ARG A CA 1
ATOM 1114 C C . ARG A 1 132 ? 18.709 0.755 -7.014 1.00 87.31 132 ARG A C 1
ATOM 1116 O O . ARG A 1 132 ? 17.969 -0.000 -7.644 1.00 87.31 132 ARG A O 1
ATOM 1123 N N . GLU A 1 133 ? 18.815 0.720 -5.687 1.00 88.56 133 GLU A N 1
ATOM 1124 C CA . GLU A 1 133 ? 18.071 -0.245 -4.872 1.00 88.56 133 GLU A CA 1
ATOM 1125 C C . GLU A 1 133 ? 16.564 0.014 -4.909 1.00 88.56 133 GLU A C 1
ATOM 1127 O O . GLU A 1 133 ? 15.775 -0.923 -5.024 1.00 88.56 133 GLU A O 1
ATOM 1132 N N . ILE A 1 134 ? 16.147 1.282 -4.882 1.00 92.50 134 ILE A N 1
ATOM 1133 C CA . ILE A 1 134 ? 14.736 1.654 -5.033 1.00 92.50 134 ILE A CA 1
ATOM 1134 C C . ILE A 1 134 ? 14.213 1.164 -6.387 1.00 92.50 134 ILE A C 1
ATOM 1136 O O . ILE A 1 134 ? 13.214 0.449 -6.445 1.00 92.50 134 ILE A O 1
ATOM 1140 N N . TYR A 1 135 ? 14.917 1.477 -7.472 1.00 92.81 135 TYR A N 1
ATOM 1141 C CA . TYR A 1 135 ? 14.557 1.071 -8.829 1.00 92.81 135 TYR A CA 1
ATOM 1142 C C . TYR A 1 135 ? 14.397 -0.440 -8.970 1.00 92.81 135 TYR A C 1
ATOM 1144 O O . TYR A 1 135 ? 13.401 -0.900 -9.532 1.00 92.81 135 TYR A O 1
ATOM 1152 N N . LYS A 1 136 ? 15.326 -1.215 -8.402 1.00 93.12 136 LYS A N 1
ATOM 1153 C CA . LYS A 1 136 ? 15.236 -2.676 -8.388 1.00 93.12 136 LYS A CA 1
ATOM 1154 C C . LYS A 1 136 ? 13.965 -3.156 -7.687 1.00 93.12 136 LYS A C 1
ATOM 1156 O O . LYS A 1 136 ? 13.212 -3.937 -8.267 1.00 93.12 136 LYS A O 1
ATOM 1161 N N . LYS A 1 137 ? 13.676 -2.644 -6.485 1.00 95.25 137 LYS A N 1
ATOM 1162 C CA . LYS A 1 137 ? 12.465 -3.033 -5.746 1.00 95.25 137 LYS A CA 1
ATOM 1163 C C . LYS A 1 137 ? 11.186 -2.700 -6.522 1.00 95.25 137 LYS A C 1
ATOM 1165 O O . LYS A 1 137 ? 10.245 -3.484 -6.480 1.00 95.25 137 LYS A O 1
ATOM 1170 N N . TYR A 1 138 ? 11.145 -1.574 -7.241 1.00 96.06 138 TYR A N 1
ATOM 1171 C CA . TYR A 1 138 ? 10.000 -1.214 -8.088 1.00 96.06 138 TYR A CA 1
ATOM 1172 C C . TYR A 1 138 ? 9.831 -2.162 -9.279 1.00 96.06 138 TYR A C 1
ATOM 1174 O O . TYR A 1 138 ? 8.709 -2.569 -9.572 1.00 96.06 138 TYR A O 1
ATOM 1182 N N . LEU A 1 139 ? 10.920 -2.553 -9.948 1.00 95.19 139 LEU A N 1
ATOM 1183 C CA . LEU A 1 139 ? 10.866 -3.516 -11.055 1.00 95.19 139 LEU A CA 1
ATOM 1184 C C . LEU A 1 139 ? 10.313 -4.879 -10.604 1.00 95.19 139 LEU A C 1
ATOM 1186 O O . LEU A 1 139 ? 9.505 -5.479 -11.316 1.00 95.19 139 LEU A O 1
ATOM 1190 N N . GLU A 1 140 ? 10.697 -5.330 -9.411 1.00 95.06 140 GLU A N 1
ATOM 1191 C CA . GLU A 1 140 ? 10.302 -6.620 -8.827 1.00 95.06 140 GLU A CA 1
ATOM 1192 C C . GLU A 1 140 ? 8.920 -6.600 -8.144 1.00 95.06 140 GLU A C 1
ATOM 1194 O O . GLU A 1 140 ? 8.393 -7.653 -7.785 1.00 95.06 140 GLU A O 1
ATOM 1199 N N . PHE A 1 141 ? 8.311 -5.427 -7.952 1.00 97.62 141 PHE A N 1
ATOM 1200 C CA . PHE A 1 141 ? 7.063 -5.308 -7.202 1.00 97.62 141 PHE A CA 1
ATOM 1201 C C . PHE A 1 141 ? 5.843 -5.852 -7.961 1.00 97.62 141 PHE A C 1
ATOM 1203 O O . PHE A 1 141 ? 5.703 -5.721 -9.184 1.00 97.62 141 PHE A O 1
ATOM 1210 N N . ASP A 1 142 ? 4.921 -6.444 -7.205 1.00 97.38 142 ASP A N 1
ATOM 1211 C CA . ASP A 1 142 ? 3.676 -7.017 -7.708 1.00 97.38 142 ASP A CA 1
ATOM 1212 C C . ASP A 1 142 ? 2.534 -5.990 -7.637 1.00 97.38 142 ASP A C 1
ATOM 1214 O O . ASP A 1 142 ? 1.769 -5.922 -6.672 1.00 97.38 142 ASP A O 1
ATOM 1218 N N . PHE A 1 143 ? 2.456 -5.143 -8.667 1.00 96.81 143 PHE A N 1
ATOM 1219 C CA . PHE A 1 143 ? 1.467 -4.064 -8.759 1.00 96.81 143 PHE A CA 1
ATOM 1220 C C . PHE A 1 143 ? 0.022 -4.565 -8.891 1.00 96.81 143 PHE A C 1
ATOM 1222 O O . PHE A 1 143 ? -0.896 -3.892 -8.422 1.00 96.81 143 PHE A O 1
ATOM 1229 N N . GLU A 1 144 ? -0.196 -5.723 -9.520 1.00 95.50 144 GLU A N 1
ATOM 1230 C CA . GLU A 1 144 ? -1.543 -6.269 -9.740 1.00 95.50 144 GLU A CA 1
ATOM 1231 C C . GLU A 1 144 ? -2.141 -6.748 -8.430 1.00 95.50 144 GLU A C 1
ATOM 1233 O O . GLU A 1 144 ? -3.213 -6.286 -8.028 1.00 95.50 144 GLU A O 1
ATOM 1238 N N . ASN A 1 145 ? -1.408 -7.599 -7.710 1.00 97.12 145 ASN A N 1
ATOM 1239 C CA . ASN A 1 145 ? -1.876 -8.069 -6.417 1.00 97.12 145 ASN A CA 1
ATOM 1240 C C . ASN A 1 145 ? -1.918 -6.937 -5.386 1.00 97.12 145 ASN A C 1
ATOM 1242 O O . ASN A 1 145 ? -2.764 -6.968 -4.498 1.00 97.12 145 ASN A O 1
ATOM 1246 N N . ALA A 1 146 ? -1.088 -5.896 -5.506 1.00 97.75 146 ALA A N 1
ATOM 1247 C CA . ALA A 1 146 ? -1.199 -4.720 -4.644 1.00 97.75 146 ALA A CA 1
ATOM 1248 C C . ALA A 1 146 ? -2.553 -3.998 -4.803 1.00 97.75 146 ALA A C 1
ATOM 1250 O O . ALA A 1 146 ? -3.172 -3.632 -3.798 1.00 97.75 146 ALA A O 1
ATOM 1251 N N . LEU A 1 147 ? -3.043 -3.839 -6.041 1.00 96.50 147 LEU A N 1
ATOM 1252 C CA . LEU A 1 147 ? -4.375 -3.287 -6.316 1.00 96.50 147 LEU A CA 1
ATOM 1253 C C . LEU A 1 147 ? -5.476 -4.188 -5.756 1.00 96.50 147 LEU A C 1
ATOM 1255 O O . LEU A 1 147 ? -6.349 -3.719 -5.022 1.00 96.50 147 LEU A O 1
ATOM 1259 N N . LEU A 1 148 ? -5.400 -5.484 -6.064 1.00 95.94 148 LEU A N 1
ATOM 1260 C CA . LEU A 1 148 ? -6.394 -6.463 -5.639 1.00 95.94 148 LEU A CA 1
ATOM 1261 C C . LEU A 1 148 ? -6.474 -6.563 -4.112 1.00 95.94 148 LEU A C 1
ATOM 1263 O O . LEU A 1 148 ? -7.554 -6.480 -3.539 1.00 95.94 148 LEU A O 1
ATOM 1267 N N . TYR A 1 149 ? -5.337 -6.658 -3.425 1.00 97.75 149 TYR A N 1
ATOM 1268 C CA . TYR A 1 149 ? -5.309 -6.787 -1.969 1.00 97.75 149 TYR A CA 1
ATOM 1269 C C . TYR A 1 149 ? -5.686 -5.492 -1.253 1.00 97.75 149 TYR A C 1
ATOM 1271 O O . TYR A 1 149 ? -6.200 -5.546 -0.136 1.00 97.75 149 TYR A O 1
ATOM 1279 N N . THR A 1 150 ? -5.487 -4.332 -1.886 1.00 97.75 150 THR A N 1
ATOM 1280 C CA . THR A 1 150 ? -6.043 -3.069 -1.385 1.00 97.75 150 THR A CA 1
ATOM 1281 C C . THR A 1 150 ? -7.569 -3.096 -1.431 1.00 97.75 150 THR A C 1
ATOM 1283 O O . THR A 1 150 ? -8.212 -2.783 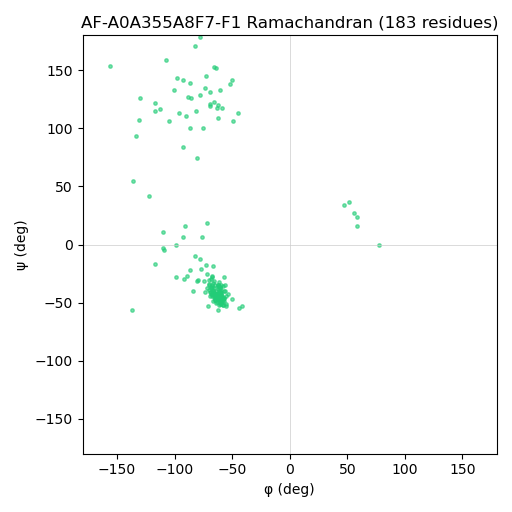-0.428 1.00 97.75 150 THR A O 1
ATOM 1286 N N . LYS A 1 151 ? -8.152 -3.524 -2.561 1.00 96.88 151 LYS A N 1
ATOM 1287 C CA . LYS A 1 151 ? -9.601 -3.734 -2.690 1.00 96.88 151 LYS A CA 1
ATOM 1288 C C . LYS A 1 151 ? -10.110 -4.720 -1.638 1.00 96.88 151 LYS A C 1
ATOM 1290 O O . LYS A 1 151 ? -11.066 -4.408 -0.932 1.00 96.88 151 LYS A O 1
ATOM 1295 N N . ASP A 1 152 ? -9.448 -5.865 -1.491 1.00 97.31 152 ASP A N 1
ATOM 1296 C CA . ASP A 1 152 ? -9.832 -6.894 -0.523 1.00 97.31 152 ASP A CA 1
ATOM 1297 C C . ASP A 1 152 ? -9.787 -6.377 0.915 1.00 97.31 152 ASP A C 1
ATOM 1299 O O . ASP A 1 152 ? -10.701 -6.645 1.688 1.00 97.31 152 ASP A O 1
ATOM 1303 N N . TYR A 1 153 ? -8.753 -5.615 1.284 1.00 98.19 153 TYR A N 1
ATOM 1304 C CA . TYR A 1 153 ? -8.649 -5.011 2.612 1.00 98.19 153 TYR A CA 1
ATOM 1305 C C . TYR A 1 153 ? -9.813 -4.061 2.898 1.00 98.19 153 TYR A C 1
ATOM 1307 O O . TYR A 1 153 ? -10.432 -4.125 3.962 1.00 98.19 153 TYR A O 1
ATOM 1315 N N . ILE A 1 154 ? -10.119 -3.184 1.940 1.00 98.06 154 ILE A N 1
ATOM 1316 C CA . ILE A 1 154 ? -11.204 -2.213 2.066 1.00 98.06 154 ILE A CA 1
ATOM 1317 C C . ILE A 1 154 ? -12.548 -2.939 2.196 1.00 98.06 154 ILE A C 1
ATOM 1319 O O . ILE A 1 154 ? -13.294 -2.694 3.148 1.00 98.06 154 ILE A O 1
ATOM 1323 N N . ASN A 1 155 ? -12.810 -3.901 1.309 1.00 97.56 155 ASN A N 1
ATOM 1324 C CA . ASN A 1 155 ? -14.048 -4.678 1.311 1.00 97.56 155 ASN A CA 1
ATOM 1325 C C . ASN A 1 155 ? -14.180 -5.606 2.521 1.00 97.56 155 ASN A C 1
ATOM 1327 O O . ASN A 1 155 ? -15.291 -5.872 2.974 1.00 97.56 155 ASN A O 1
ATOM 1331 N N . TYR A 1 156 ? -13.067 -6.059 3.097 1.00 98.12 156 TYR A N 1
ATOM 1332 C CA . TYR A 1 156 ? -13.087 -6.854 4.316 1.00 98.12 156 TYR A CA 1
ATOM 1333 C C . TYR A 1 156 ? -13.706 -6.076 5.482 1.00 98.12 156 TYR A C 1
ATOM 1335 O O . TYR A 1 156 ? -14.520 -6.634 6.215 1.00 98.12 156 TYR A O 1
ATOM 1343 N N . TYR A 1 157 ? -13.380 -4.791 5.665 1.00 97.88 157 TYR A N 1
ATOM 1344 C CA . TYR A 1 157 ? -13.960 -3.981 6.750 1.00 97.88 157 TYR A CA 1
ATOM 1345 C C . TYR A 1 157 ? -15.263 -3.279 6.366 1.00 97.88 157 TYR A C 1
ATOM 1347 O O . TYR A 1 157 ? -16.100 -3.049 7.238 1.00 97.88 157 TYR A O 1
ATOM 1355 N N . LYS A 1 158 ? -15.463 -2.982 5.081 1.00 96.75 158 LYS A N 1
ATOM 1356 C CA . LYS A 1 158 ? -16.700 -2.403 4.559 1.00 96.75 158 LYS A CA 1
ATOM 1357 C C . LYS A 1 158 ? -17.124 -3.160 3.293 1.00 96.75 158 LYS A C 1
ATOM 1359 O O . LYS A 1 158 ? -16.645 -2.817 2.215 1.00 96.75 158 LYS A O 1
ATOM 1364 N N . PRO A 1 159 ? -17.984 -4.187 3.415 1.00 95.31 159 PRO A N 1
ATOM 1365 C CA . PRO A 1 159 ? -18.400 -5.013 2.284 1.00 95.31 159 PRO A CA 1
ATOM 1366 C C . PRO A 1 159 ? -18.908 -4.176 1.110 1.00 95.31 159 PRO A C 1
ATOM 1368 O O . PRO A 1 159 ? -19.620 -3.195 1.322 1.00 95.31 159 PRO A O 1
ATOM 1371 N N . ASN A 1 160 ? -18.523 -4.569 -0.107 1.00 91.94 160 ASN A N 1
ATOM 1372 C CA . ASN A 1 160 ? -18.918 -3.925 -1.365 1.00 91.94 160 ASN A CA 1
ATOM 1373 C C . ASN A 1 160 ? -18.592 -2.421 -1.439 1.00 91.94 160 ASN A C 1
ATOM 1375 O O . ASN A 1 160 ? -19.252 -1.661 -2.133 1.00 91.94 160 ASN A O 1
ATOM 1379 N N . HIS A 1 161 ? -17.571 -1.949 -0.717 1.00 93.75 161 HIS A N 1
ATOM 1380 C CA . HIS A 1 161 ? -17.188 -0.541 -0.804 1.00 93.75 161 HIS A CA 1
ATOM 1381 C C . HIS A 1 161 ? -16.445 -0.208 -2.103 1.00 93.75 161 HIS A C 1
ATOM 1383 O O . HIS A 1 161 ? -16.551 0.914 -2.593 1.00 93.75 161 HIS A O 1
ATOM 1389 N N . ILE A 1 162 ? -15.689 -1.170 -2.636 1.00 91.88 162 ILE A N 1
ATOM 1390 C CA . ILE A 1 162 ? -15.064 -1.118 -3.956 1.00 91.88 162 ILE A CA 1
ATOM 1391 C C . ILE A 1 162 ? -15.650 -2.242 -4.800 1.00 91.88 162 ILE A C 1
ATOM 1393 O O . ILE A 1 162 ? -15.410 -3.429 -4.546 1.00 91.88 162 ILE A O 1
ATOM 1397 N N . GLU A 1 163 ? -16.367 -1.855 -5.839 1.00 86.69 163 GLU A N 1
ATOM 1398 C CA . GLU A 1 163 ? -17.017 -2.756 -6.782 1.00 86.69 163 GLU A CA 1
ATOM 1399 C C . GLU A 1 163 ? -16.273 -2.734 -8.121 1.00 86.69 163 GLU A C 1
ATOM 1401 O O . GLU A 1 163 ? -15.484 -1.826 -8.400 1.00 86.69 163 GLU A O 1
ATOM 1406 N N . ALA A 1 164 ? -16.448 -3.785 -8.924 1.00 74.25 164 ALA A N 1
ATOM 1407 C CA . ALA A 1 164 ? -16.031 -3.709 -10.316 1.00 74.25 164 ALA A CA 1
ATOM 1408 C C . ALA A 1 164 ? -16.971 -2.726 -11.016 1.00 74.25 164 ALA A C 1
ATOM 1410 O O . ALA A 1 164 ? -18.182 -2.794 -10.837 1.00 74.25 164 ALA A O 1
ATOM 1411 N N . CYS A 1 165 ? -16.400 -1.788 -11.754 1.00 71.25 165 CYS A N 1
ATOM 1412 C CA . CYS A 1 165 ? -17.177 -0.873 -12.562 1.00 71.25 165 CYS A CA 1
ATOM 1413 C C . CYS A 1 165 ? -17.394 -1.526 -13.927 1.00 71.25 165 CYS A C 1
ATOM 1415 O O . CYS A 1 165 ? -16.409 -1.867 -14.578 1.00 71.25 165 CYS A O 1
ATOM 1417 N N . ASP A 1 166 ? -18.640 -1.620 -14.390 1.00 63.31 166 ASP A N 1
ATOM 1418 C CA . ASP A 1 166 ? -18.974 -2.022 -15.770 1.00 63.31 166 ASP A CA 1
ATOM 1419 C C . ASP A 1 166 ? -18.629 -0.918 -16.798 1.00 63.31 166 ASP A C 1
ATOM 1421 O O . ASP A 1 166 ? -19.136 -0.885 -17.919 1.00 63.31 166 ASP A O 1
ATOM 1425 N N . CYS A 1 167 ? -17.774 0.038 -16.427 1.00 57.16 167 CYS A N 1
ATOM 1426 C CA . CYS A 1 167 ? -17.391 1.160 -17.268 1.00 57.16 167 CYS A CA 1
ATOM 1427 C C . CYS A 1 167 ? -16.310 0.772 -18.283 1.00 57.16 167 CYS A C 1
ATOM 1429 O O . CYS A 1 167 ? -15.163 1.206 -18.203 1.00 57.16 167 CYS A O 1
ATOM 1431 N N . GLU A 1 168 ? -16.712 0.039 -19.320 1.00 49.94 168 GLU A N 1
ATOM 1432 C CA . GLU A 1 168 ? -15.992 0.009 -20.602 1.00 49.94 168 GLU A CA 1
ATOM 1433 C C . GLU A 1 168 ? -16.242 1.274 -21.460 1.00 49.94 168 GLU A C 1
ATOM 1435 O O . GLU A 1 168 ? -15.783 1.354 -22.598 1.00 49.94 168 GLU A O 1
ATOM 1440 N N . ILE A 1 169 ? -16.947 2.291 -20.942 1.00 50.53 169 ILE A N 1
ATOM 1441 C CA . ILE A 1 169 ? -17.511 3.370 -21.774 1.00 50.53 169 ILE A CA 1
ATOM 1442 C C . ILE A 1 169 ? -16.668 4.668 -21.809 1.00 50.53 169 ILE A C 1
ATOM 1444 O O . ILE A 1 169 ? -16.665 5.338 -22.837 1.00 50.53 169 ILE A O 1
ATOM 1448 N N . ASP A 1 170 ? -15.871 5.019 -20.790 1.00 46.53 170 ASP A N 1
ATOM 1449 C CA . ASP A 1 170 ? -15.424 6.427 -20.636 1.00 46.53 170 ASP A CA 1
ATOM 1450 C C . ASP A 1 170 ? -13.945 6.770 -20.900 1.00 46.53 170 ASP A C 1
ATOM 1452 O O . ASP A 1 170 ? -13.523 7.901 -20.670 1.00 46.53 170 ASP A O 1
ATOM 1456 N N . PHE A 1 171 ? -13.139 5.866 -21.466 1.00 44.94 171 PHE A N 1
ATOM 1457 C CA . PHE A 1 171 ? -11.764 6.220 -21.884 1.00 44.94 171 PHE A CA 1
ATOM 1458 C C . PHE A 1 171 ? -11.611 6.539 -23.381 1.00 44.94 171 PHE A C 1
ATOM 1460 O O . PHE A 1 171 ? -10.505 6.854 -23.821 1.00 44.94 171 PHE A O 1
ATOM 1467 N N . LYS A 1 172 ? -12.690 6.477 -24.177 1.00 39.53 172 LYS A N 1
ATOM 1468 C CA . LYS A 1 172 ? -12.662 6.786 -25.624 1.00 39.53 172 LYS A CA 1
ATOM 1469 C C . LYS A 1 172 ? -13.360 8.085 -26.021 1.00 39.53 172 LYS A C 1
ATOM 1471 O O . LYS A 1 172 ? -13.273 8.469 -27.187 1.00 39.53 172 LYS A O 1
ATOM 1476 N N . THR A 1 173 ? -14.011 8.782 -25.099 1.00 33.97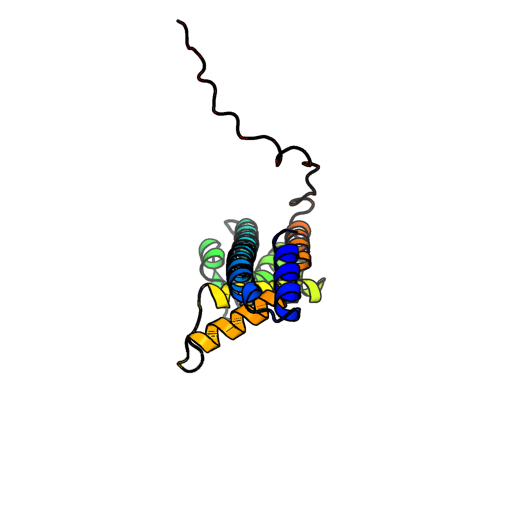 173 THR A N 1
ATOM 1477 C CA . THR A 1 173 ? -14.751 10.000 -25.439 1.00 33.97 173 THR A CA 1
ATOM 1478 C C . THR A 1 173 ? -13.874 11.223 -25.163 1.00 33.97 173 THR A C 1
ATOM 1480 O O . THR A 1 173 ? -13.549 11.478 -24.002 1.00 33.97 173 THR A O 1
ATOM 1483 N N . PRO A 1 174 ? -13.445 11.995 -26.182 1.00 38.25 174 PRO A N 1
ATOM 1484 C CA . PRO A 1 174 ? -12.779 13.263 -25.926 1.00 38.25 174 PRO A CA 1
ATOM 1485 C C . PRO A 1 174 ? -13.750 14.166 -25.162 1.00 38.25 174 PRO A C 1
ATOM 1487 O O . PRO A 1 174 ? -14.923 14.264 -25.530 1.00 38.25 174 PRO A O 1
ATOM 1490 N N . LEU A 1 175 ? -13.257 14.796 -24.092 1.00 41.25 175 LEU A N 1
ATOM 1491 C CA . LEU A 1 175 ? -13.987 15.794 -23.313 1.00 41.25 175 LEU A CA 1
ATOM 1492 C C . LEU A 1 175 ? -14.586 16.820 -24.282 1.00 41.25 175 LEU A C 1
ATOM 1494 O O . LEU A 1 175 ? -13.861 17.634 -24.856 1.00 41.25 175 LEU A O 1
ATOM 1498 N N . LYS A 1 176 ? -15.904 16.769 -24.496 1.00 42.53 176 LYS A N 1
ATOM 1499 C CA . LYS A 1 176 ? -16.597 17.853 -25.187 1.00 42.53 176 LYS A CA 1
ATOM 1500 C C . LYS A 1 176 ? -16.491 19.080 -24.290 1.00 42.53 176 LYS A C 1
ATOM 1502 O O . LYS A 1 176 ? -16.887 19.038 -23.128 1.00 42.53 176 LYS A O 1
ATOM 1507 N N . SER A 1 177 ? -15.918 20.150 -24.834 1.00 39.31 177 SER A N 1
ATOM 1508 C CA . SER A 1 177 ? -15.945 21.479 -24.228 1.00 39.31 177 SER A CA 1
ATOM 1509 C C . SER A 1 177 ? -17.384 21.837 -23.841 1.00 39.31 177 SER A C 1
ATOM 1511 O O . SER A 1 177 ? -18.287 21.528 -24.628 1.00 39.31 177 SER A O 1
ATOM 1513 N N . PRO A 1 178 ? -17.620 22.502 -22.696 1.00 41.66 178 PRO A N 1
ATOM 1514 C CA . PRO A 1 178 ? -18.958 22.947 -22.338 1.00 41.66 178 PRO A CA 1
ATOM 1515 C C . PRO A 1 178 ? -19.467 23.874 -23.443 1.00 41.66 178 PRO A C 1
ATOM 1517 O O . PRO A 1 178 ? -18.854 24.905 -23.724 1.00 41.66 178 PRO A O 1
ATOM 1520 N N . GLN A 1 179 ? -20.546 23.477 -24.115 1.00 41.38 179 GLN A N 1
ATOM 1521 C CA . GLN A 1 179 ? -21.307 24.389 -24.956 1.00 41.38 179 GLN A CA 1
ATOM 1522 C C . GLN A 1 179 ? -21.983 25.371 -24.002 1.00 41.38 179 GLN A C 1
ATOM 1524 O O . GLN A 1 179 ? -22.694 24.953 -23.094 1.00 41.38 179 GLN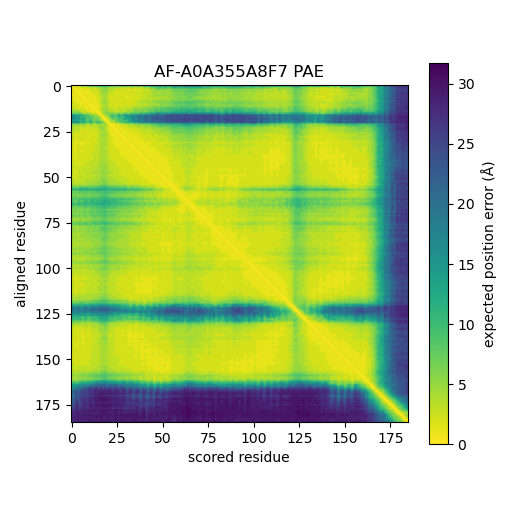 A O 1
ATOM 1529 N N . GLY A 1 180 ? -21.663 26.657 -24.149 1.00 40.22 180 GLY A N 1
ATOM 1530 C CA . GLY A 1 180 ? -22.293 27.716 -23.377 1.00 40.22 180 GLY A CA 1
ATOM 1531 C C . GLY A 1 180 ? -23.779 27.753 -23.697 1.00 40.22 180 GLY A C 1
ATOM 1532 O O . GLY A 1 180 ? -24.157 27.942 -24.854 1.00 40.22 180 GLY A O 1
ATOM 1533 N N . ASP A 1 181 ? -24.599 27.556 -22.672 1.00 38.34 181 ASP A N 1
ATOM 1534 C CA . ASP A 1 181 ? -26.026 27.806 -22.750 1.00 38.34 181 ASP A CA 1
ATOM 1535 C C . ASP A 1 181 ? -26.241 29.298 -23.021 1.00 38.34 181 ASP A C 1
ATOM 1537 O O . ASP A 1 181 ? -25.853 30.168 -22.236 1.00 38.34 181 ASP A O 1
ATOM 1541 N N . ASN A 1 182 ? -26.840 29.584 -24.175 1.00 43.75 182 ASN A N 1
ATOM 1542 C CA . ASN A 1 182 ? -27.426 30.878 -24.474 1.00 43.75 182 ASN A CA 1
ATOM 1543 C C . ASN A 1 182 ? -28.556 31.121 -23.471 1.00 43.75 182 ASN A C 1
ATOM 1545 O O . ASN A 1 182 ? -29.605 30.485 -23.555 1.00 43.75 182 ASN A O 1
ATOM 1549 N N . ILE A 1 183 ? -28.350 32.050 -22.542 1.00 39.56 183 ILE A N 1
ATOM 1550 C CA . ILE A 1 183 ? -29.441 32.616 -21.754 1.00 39.56 183 ILE A CA 1
ATOM 1551 C C . ILE A 1 183 ? -30.009 33.775 -22.572 1.00 39.56 183 ILE A C 1
ATOM 1553 O O . ILE A 1 183 ? -29.422 34.854 -22.637 1.00 39.56 183 ILE A O 1
ATOM 1557 N N . SER A 1 184 ? -31.125 33.511 -23.243 1.00 40.34 184 SER A N 1
ATOM 1558 C CA . SER A 1 184 ? -32.091 34.523 -23.658 1.00 40.34 184 SER A CA 1
ATOM 1559 C C . SER A 1 184 ? -33.124 34.679 -22.546 1.00 40.34 184 SER A C 1
ATOM 1561 O O . SER A 1 184 ? -33.853 33.724 -22.280 1.00 40.34 184 SER A O 1
ATOM 1563 N N . ASP A 1 185 ? -33.096 35.827 -21.872 1.00 41.53 185 ASP A N 1
ATOM 1564 C CA . ASP A 1 185 ? -34.238 36.714 -21.578 1.00 41.53 185 ASP A CA 1
ATOM 1565 C C . ASP A 1 185 ? -33.753 37.935 -20.775 1.00 41.53 185 ASP A C 1
ATOM 1567 O O . ASP A 1 185 ? -33.109 37.750 -19.714 1.00 41.53 185 ASP A O 1
#

Nearest PDB structures (foldseek):
  6sti-assembly1_A  TM=2.171E-01  e=7.972E+00  Homo sapiens